Protein AF-A0AA86Y011-F1 (afdb_monomer_lite)

pLDDT: mean 86.4, std 13.21, range [32.88, 96.75]

Structure (mmCIF, N/CA/C/O backbone):
data_AF-A0AA86Y011-F1
#
_entry.id   AF-A0AA86Y011-F1
#
loop_
_atom_site.group_PDB
_atom_site.id
_atom_site.type_symbol
_atom_site.label_atom_id
_atom_site.label_alt_id
_atom_site.label_comp_id
_atom_site.label_asym_id
_atom_site.label_entity_id
_atom_site.label_seq_id
_atom_site.pdbx_PDB_ins_code
_atom_site.Cartn_x
_atom_site.Cartn_y
_atom_site.Cartn_z
_atom_site.occupancy
_atom_site.B_iso_or_equiv
_atom_site.auth_seq_id
_atom_site.auth_comp_id
_atom_site.auth_asym_id
_atom_site.auth_atom_id
_atom_site.pdbx_PDB_model_num
ATOM 1 N N . MET A 1 1 ? -14.126 11.598 29.559 1.00 83.31 1 MET A N 1
ATOM 2 C CA . MET A 1 1 ? -14.426 10.303 30.215 1.00 83.31 1 MET A CA 1
ATOM 3 C C . MET A 1 1 ? -14.384 9.122 29.238 1.00 83.31 1 MET A C 1
ATOM 5 O O . MET A 1 1 ? -13.407 8.395 29.297 1.00 83.31 1 MET A O 1
ATOM 9 N N . LEU A 1 2 ? -15.341 8.949 28.308 1.00 86.94 2 LEU A N 1
ATOM 10 C CA . LEU A 1 2 ? -15.338 7.820 27.342 1.00 86.94 2 LEU A CA 1
ATOM 11 C C . LEU A 1 2 ? -14.029 7.677 26.542 1.00 86.94 2 LEU A C 1
ATOM 13 O O . LEU A 1 2 ? -13.486 6.585 26.458 1.00 86.94 2 LEU A O 1
ATOM 17 N N . SER A 1 3 ? -13.478 8.779 26.022 1.00 86.38 3 SER A N 1
ATOM 18 C CA . SER A 1 3 ? -12.206 8.742 25.285 1.00 86.38 3 SER A CA 1
ATOM 19 C C . SER A 1 3 ? -11.021 8.290 26.145 1.00 86.38 3 SER A C 1
ATOM 21 O O . SER A 1 3 ? -10.124 7.633 25.635 1.00 86.38 3 SER A O 1
ATOM 23 N N . ASN A 1 4 ? -11.029 8.590 27.450 1.00 90.19 4 ASN A N 1
ATOM 24 C CA . ASN A 1 4 ? -9.975 8.138 28.365 1.00 90.19 4 ASN A CA 1
ATOM 25 C C . ASN A 1 4 ? -10.102 6.632 28.622 1.00 90.19 4 ASN A C 1
ATOM 27 O O . ASN A 1 4 ? -9.100 5.932 28.595 1.00 90.19 4 ASN A O 1
ATOM 31 N N . LEU A 1 5 ? -11.331 6.121 28.774 1.00 91.94 5 LEU A N 1
ATOM 32 C CA . LEU A 1 5 ? -11.584 4.679 28.883 1.00 91.94 5 LEU A CA 1
ATOM 33 C C . LEU A 1 5 ? -11.114 3.931 27.629 1.00 91.94 5 LEU A C 1
ATOM 35 O O . LEU A 1 5 ? -10.462 2.898 27.732 1.00 91.94 5 LEU A O 1
ATOM 39 N N . PHE A 1 6 ? -11.401 4.470 26.442 1.00 92.56 6 PHE A N 1
ATOM 40 C CA . PHE A 1 6 ? -10.934 3.891 25.182 1.00 92.56 6 PHE A CA 1
ATOM 41 C C . PHE A 1 6 ? -9.417 3.987 25.017 1.00 92.56 6 PHE A C 1
ATOM 43 O O . PHE A 1 6 ? -8.804 3.049 24.516 1.00 92.56 6 PHE A O 1
ATOM 50 N N . LYS A 1 7 ? -8.792 5.069 25.486 1.00 92.56 7 LYS A N 1
ATOM 51 C CA . LYS A 1 7 ? -7.333 5.208 25.493 1.00 92.56 7 LYS A CA 1
ATOM 52 C C . LYS A 1 7 ? -6.664 4.159 26.376 1.00 92.56 7 LYS A C 1
ATOM 54 O O . LYS A 1 7 ? -5.732 3.512 25.913 1.00 92.56 7 LYS A O 1
ATOM 59 N N . GLU A 1 8 ? -7.156 3.953 27.594 1.00 92.38 8 GLU A N 1
ATOM 60 C CA . GLU A 1 8 ? -6.632 2.916 28.492 1.00 92.38 8 GLU A CA 1
ATOM 61 C C . GLU A 1 8 ? -6.842 1.512 27.919 1.00 92.38 8 GLU A C 1
ATOM 63 O O . GLU A 1 8 ? -5.949 0.669 27.968 1.00 92.38 8 GLU A O 1
ATOM 68 N N . ARG A 1 9 ? -8.012 1.264 27.321 1.00 91.44 9 ARG A N 1
ATOM 69 C CA . ARG A 1 9 ? -8.377 -0.056 26.806 1.00 91.44 9 ARG A CA 1
ATOM 70 C C . ARG A 1 9 ? -7.682 -0.419 25.493 1.00 91.44 9 ARG A C 1
ATOM 72 O O . ARG A 1 9 ? -7.184 -1.533 25.366 1.00 91.44 9 ARG A O 1
ATOM 79 N N . TYR A 1 10 ? -7.685 0.484 24.514 1.00 91.94 10 TYR A N 1
ATOM 80 C CA . TYR A 1 10 ? -7.241 0.200 23.144 1.00 91.94 10 TYR A CA 1
ATOM 81 C C . TYR A 1 10 ? -5.984 0.965 22.741 1.00 91.94 10 TYR A C 1
ATOM 83 O O . TYR A 1 10 ? -5.366 0.591 21.755 1.00 91.94 10 TYR A O 1
ATOM 91 N N . GLY A 1 11 ? -5.588 2.025 23.450 1.00 90.81 11 GLY A N 1
ATOM 92 C CA . GLY A 1 11 ? -4.590 2.982 22.959 1.00 90.81 11 GLY A CA 1
ATOM 93 C C . GLY A 1 11 ? -3.254 2.346 22.576 1.00 90.81 11 GLY A C 1
ATOM 94 O O . GLY A 1 11 ? -2.773 2.562 21.469 1.00 90.81 11 GLY A O 1
ATOM 95 N N . LYS A 1 12 ? -2.678 1.512 23.451 1.00 92.31 12 LYS A N 1
ATOM 96 C CA . LYS A 1 12 ? -1.399 0.828 23.178 1.00 92.31 12 LYS A CA 1
ATOM 97 C C . LYS A 1 12 ? -1.499 -0.146 21.999 1.00 92.31 12 LYS A C 1
ATOM 99 O O . LYS A 1 12 ? -0.615 -0.165 21.149 1.00 92.31 12 LYS A O 1
ATOM 104 N N . LEU A 1 13 ? -2.586 -0.917 21.935 1.00 91.75 13 LEU A N 1
ATOM 105 C CA . LEU A 1 13 ? -2.831 -1.868 20.846 1.00 91.75 13 LEU A CA 1
ATOM 106 C C . LEU A 1 13 ? -3.050 -1.146 19.517 1.00 91.75 13 LEU A C 1
ATOM 108 O O . LEU A 1 13 ? -2.468 -1.533 18.513 1.00 91.75 13 LEU A O 1
ATOM 112 N N . LEU A 1 14 ? -3.829 -0.064 19.527 1.00 93.44 14 LEU A N 1
ATOM 113 C CA . LEU A 1 14 ? -4.107 0.753 18.354 1.00 93.44 14 LEU A CA 1
ATOM 114 C C . LEU A 1 14 ? -2.827 1.373 17.797 1.00 93.44 14 LEU A C 1
ATOM 116 O O . LEU A 1 14 ? -2.615 1.317 16.594 1.00 93.44 14 LEU A O 1
ATOM 120 N N . ILE A 1 15 ? -1.947 1.892 18.659 1.00 95.12 15 ILE A N 1
ATOM 121 C CA . ILE A 1 15 ? -0.626 2.378 18.240 1.00 95.12 15 ILE A CA 1
ATOM 122 C C . ILE A 1 15 ? 0.167 1.251 17.564 1.00 95.12 15 ILE A C 1
ATOM 124 O O . ILE A 1 15 ? 0.678 1.449 16.465 1.00 95.12 15 ILE A O 1
ATOM 128 N N . GLY A 1 16 ? 0.228 0.065 18.178 1.00 95.12 16 GLY A N 1
ATOM 129 C CA . GLY A 1 16 ? 0.899 -1.098 17.591 1.00 95.12 16 GLY A CA 1
ATOM 130 C C . GLY A 1 16 ? 0.330 -1.483 16.222 1.00 95.12 16 GLY A C 1
ATOM 131 O O . GLY A 1 16 ? 1.084 -1.647 15.267 1.00 95.12 16 GLY A O 1
ATOM 132 N N . PHE A 1 17 ? -0.995 -1.554 16.093 1.00 94.25 17 PHE A N 1
ATOM 133 C CA . PHE A 1 17 ? -1.667 -1.843 14.825 1.00 94.25 17 PHE A CA 1
ATOM 134 C C . PHE A 1 17 ? -1.381 -0.786 13.760 1.00 94.25 17 PHE A C 1
ATOM 136 O O . PHE A 1 17 ? -1.064 -1.140 12.627 1.00 94.25 17 PHE A O 1
ATOM 143 N N . CYS A 1 18 ? -1.420 0.495 14.124 1.00 95.25 18 CYS A N 1
ATOM 144 C CA . CYS A 1 18 ? -1.066 1.594 13.234 1.00 95.25 18 CYS A CA 1
ATOM 145 C C . CYS A 1 18 ? 0.370 1.467 12.706 1.00 95.25 18 CYS A C 1
ATOM 147 O O . CYS A 1 18 ? 0.593 1.619 11.506 1.00 95.25 18 CYS A O 1
ATOM 149 N N . PHE A 1 19 ? 1.334 1.134 13.571 1.00 95.69 19 PHE A N 1
ATOM 150 C CA . PHE A 1 19 ? 2.717 0.897 13.151 1.00 95.69 19 PHE A CA 1
ATOM 151 C C . PHE A 1 19 ? 2.841 -0.279 12.186 1.00 95.69 19 PHE A C 1
ATOM 153 O O . PHE A 1 19 ? 3.549 -0.162 11.191 1.00 95.69 19 PHE A O 1
ATOM 160 N N . VAL A 1 20 ? 2.140 -1.386 12.442 1.00 94.88 20 VAL A N 1
ATOM 161 C CA . VAL A 1 20 ? 2.156 -2.552 11.546 1.00 94.88 20 VAL A CA 1
ATOM 162 C C . VAL A 1 20 ? 1.584 -2.195 10.174 1.00 94.88 20 VAL A C 1
ATOM 164 O O . VAL A 1 20 ? 2.206 -2.516 9.166 1.00 94.88 20 VAL A O 1
ATOM 167 N N . VAL A 1 21 ? 0.455 -1.479 10.119 1.00 93.25 21 VAL A N 1
ATOM 168 C CA . VAL A 1 21 ? -0.141 -1.024 8.850 1.00 93.25 21 VAL A CA 1
ATOM 169 C C . VAL A 1 21 ? 0.828 -0.127 8.080 1.00 93.25 21 VAL A C 1
ATOM 171 O O . VAL A 1 21 ? 1.076 -0.369 6.901 1.00 93.25 21 VAL A O 1
ATOM 174 N N . LEU A 1 22 ? 1.414 0.878 8.737 1.00 93.94 22 LEU A N 1
ATOM 175 C CA . LEU A 1 22 ? 2.396 1.762 8.104 1.00 93.94 22 LEU A CA 1
ATOM 176 C C . LEU A 1 22 ? 3.604 0.982 7.584 1.00 93.94 22 LEU A C 1
ATOM 178 O O . LEU A 1 22 ? 4.027 1.184 6.448 1.00 93.94 22 LEU A O 1
ATOM 182 N N . PHE A 1 23 ? 4.133 0.068 8.397 1.00 93.56 23 PHE A N 1
ATOM 183 C CA . PHE A 1 23 ? 5.270 -0.763 8.028 1.00 93.56 23 PHE A CA 1
ATOM 184 C C . PHE A 1 23 ? 4.969 -1.637 6.806 1.00 93.56 23 PHE A C 1
ATOM 186 O O . PHE A 1 23 ? 5.801 -1.719 5.907 1.00 93.56 23 PHE A O 1
ATOM 193 N N . MET A 1 24 ? 3.781 -2.244 6.727 1.00 91.56 24 MET A N 1
ATOM 194 C CA . MET A 1 24 ? 3.371 -3.052 5.572 1.00 91.56 24 MET A CA 1
ATOM 195 C C . MET A 1 24 ? 3.387 -2.236 4.273 1.00 91.56 24 MET A C 1
ATOM 197 O O . MET A 1 24 ? 3.975 -2.673 3.290 1.00 91.56 24 MET A O 1
ATOM 201 N N . TYR A 1 25 ? 2.826 -1.025 4.269 1.00 90.88 25 TYR A N 1
ATOM 202 C CA . TYR A 1 25 ? 2.823 -0.185 3.066 1.00 90.88 25 TYR A CA 1
ATOM 203 C C . TYR A 1 25 ? 4.205 0.358 2.691 1.00 90.88 25 TYR A C 1
ATOM 205 O O . TYR A 1 25 ? 4.587 0.330 1.524 1.00 90.88 25 TYR A O 1
ATOM 213 N N . ILE A 1 26 ? 4.977 0.826 3.673 1.00 91.62 26 ILE A N 1
ATOM 214 C CA . ILE A 1 26 ? 6.327 1.353 3.432 1.00 91.62 26 ILE A CA 1
ATOM 215 C C . ILE A 1 26 ? 7.255 0.240 2.931 1.00 91.62 26 ILE A C 1
ATOM 217 O O . ILE A 1 26 ? 8.021 0.450 1.992 1.00 91.62 26 ILE A O 1
ATOM 221 N N . SER A 1 27 ? 7.177 -0.955 3.523 1.00 90.56 27 SER A N 1
ATOM 222 C CA . SER A 1 27 ? 7.965 -2.110 3.075 1.00 90.56 27 SER A CA 1
ATOM 223 C C . SER A 1 27 ? 7.545 -2.597 1.690 1.00 90.56 27 SER A C 1
ATOM 225 O O . SER A 1 27 ? 8.422 -2.971 0.913 1.00 90.56 27 SER A O 1
ATOM 227 N N . ALA A 1 28 ? 6.256 -2.520 1.341 1.00 87.38 28 ALA A N 1
ATOM 228 C CA . ALA A 1 28 ? 5.785 -2.793 -0.013 1.00 87.38 28 ALA A CA 1
ATOM 229 C C . ALA A 1 28 ? 6.430 -1.841 -1.033 1.00 87.38 28 ALA A C 1
ATOM 231 O O . ALA A 1 28 ? 7.030 -2.312 -1.997 1.00 87.38 28 ALA A O 1
ATOM 232 N N . GLY A 1 29 ? 6.417 -0.529 -0.775 1.00 87.94 29 GLY A N 1
ATOM 233 C CA . GLY A 1 29 ? 7.072 0.440 -1.662 1.00 87.94 29 GLY A CA 1
ATOM 234 C C . GLY A 1 29 ? 8.580 0.264 -1.747 1.00 87.94 29 GLY A C 1
ATOM 235 O O . GLY A 1 29 ? 9.165 0.321 -2.829 1.00 87.94 29 GLY A O 1
ATOM 236 N N . TRP A 1 30 ? 9.224 -0.040 -0.620 1.00 91.38 30 TRP A N 1
ATOM 237 C CA . TRP A 1 30 ? 10.650 -0.350 -0.601 1.00 91.38 30 TRP A CA 1
ATOM 238 C C . TRP A 1 30 ? 10.989 -1.600 -1.422 1.00 91.38 30 TRP A C 1
ATOM 240 O O . TRP A 1 30 ? 11.996 -1.623 -2.131 1.00 91.38 30 TRP A O 1
ATOM 250 N N . GLN A 1 31 ? 10.163 -2.641 -1.337 1.00 89.25 31 GLN A N 1
ATOM 251 C CA . GLN A 1 31 ? 10.340 -3.862 -2.113 1.00 89.25 31 GLN A CA 1
ATOM 252 C C . GLN A 1 31 ? 10.076 -3.622 -3.605 1.00 89.25 31 GLN A C 1
ATOM 254 O O . GLN A 1 31 ? 10.829 -4.149 -4.423 1.00 89.25 31 GLN A O 1
ATOM 259 N N . SER A 1 32 ? 9.072 -2.808 -3.949 1.00 85.94 32 SER A N 1
ATOM 260 C CA . SER A 1 32 ? 8.743 -2.414 -5.325 1.00 85.94 32 SER A CA 1
ATOM 261 C C . SER A 1 32 ? 9.936 -1.744 -6.012 1.00 85.94 32 SER A C 1
ATOM 263 O O . SER A 1 32 ? 10.460 -2.267 -6.997 1.00 85.94 32 SER A O 1
ATOM 265 N N . GLN A 1 33 ? 10.481 -0.672 -5.422 1.00 89.94 33 GLN A N 1
ATOM 266 C CA . GLN A 1 33 ? 11.647 0.007 -6.002 1.00 89.94 33 GLN A CA 1
ATOM 267 C C . GLN A 1 33 ? 12.878 -0.909 -6.067 1.00 89.94 33 GLN A C 1
ATOM 269 O O . GLN A 1 33 ? 13.607 -0.905 -7.056 1.00 89.94 33 GLN A O 1
ATOM 274 N N . LYS A 1 34 ? 13.096 -1.758 -5.053 1.00 92.50 34 LYS A N 1
ATOM 275 C CA . LYS A 1 34 ? 14.234 -2.685 -5.045 1.00 92.50 34 LYS A CA 1
ATOM 276 C C . LYS A 1 34 ? 14.124 -3.712 -6.172 1.00 92.50 34 LYS A C 1
ATOM 278 O O . LYS A 1 34 ? 15.139 -4.022 -6.794 1.00 92.50 34 LYS A O 1
ATOM 283 N N . ALA A 1 35 ? 12.925 -4.240 -6.413 1.00 89.12 35 ALA A N 1
ATOM 284 C CA . ALA A 1 35 ? 12.655 -5.161 -7.510 1.00 89.12 35 ALA A CA 1
ATOM 285 C C . ALA A 1 35 ? 12.895 -4.479 -8.863 1.00 89.12 35 ALA A C 1
ATOM 287 O O . ALA A 1 35 ? 13.595 -5.043 -9.701 1.00 89.12 35 ALA A O 1
ATOM 288 N N . TRP A 1 36 ? 12.423 -3.239 -9.023 1.00 91.56 36 TRP A N 1
ATOM 289 C CA . TRP A 1 36 ? 12.674 -2.432 -10.216 1.00 91.56 36 TRP A CA 1
ATOM 290 C C . TRP A 1 36 ? 14.178 -2.249 -10.476 1.00 91.56 36 TRP A C 1
ATOM 292 O O . TRP A 1 36 ? 14.668 -2.584 -11.551 1.00 91.56 36 TRP A O 1
ATOM 302 N N . HIS A 1 37 ? 14.948 -1.826 -9.466 1.00 94.19 37 HIS A N 1
ATOM 303 C CA . HIS A 1 37 ? 16.406 -1.656 -9.582 1.00 94.19 37 HIS A CA 1
ATOM 304 C C . HIS A 1 37 ? 17.147 -2.976 -9.812 1.00 94.19 37 HIS A C 1
ATOM 306 O O . HIS A 1 37 ? 18.202 -3.006 -10.437 1.00 94.19 37 HIS A O 1
ATOM 312 N N . GLN A 1 38 ? 16.636 -4.092 -9.293 1.00 93.06 38 GLN A N 1
ATOM 313 C CA . GLN A 1 38 ? 17.209 -5.407 -9.573 1.00 93.06 38 GLN A CA 1
ATOM 314 C C . GLN A 1 38 ? 16.991 -5.814 -11.030 1.00 93.06 38 GLN A C 1
ATOM 316 O O . GLN A 1 38 ? 17.915 -6.339 -11.652 1.00 93.06 38 GLN A O 1
ATOM 321 N N . GLN A 1 39 ? 15.800 -5.556 -11.565 1.00 92.38 39 GLN A N 1
ATOM 322 C CA . GLN A 1 39 ? 15.484 -5.802 -12.964 1.00 92.38 39 GLN A CA 1
ATOM 323 C C . GLN A 1 39 ? 16.310 -4.897 -13.883 1.00 92.38 39 GLN A C 1
ATOM 325 O O . GLN A 1 39 ? 16.865 -5.382 -14.862 1.00 92.38 39 GLN A O 1
ATOM 330 N N . GLU A 1 40 ? 16.465 -3.617 -13.539 1.00 94.56 40 GLU A N 1
ATOM 331 C CA . GLU A 1 40 ? 17.301 -2.675 -14.288 1.00 94.56 40 GLU A CA 1
ATOM 332 C C . GLU A 1 40 ? 18.746 -3.166 -14.388 1.00 94.56 40 GLU A C 1
ATOM 334 O O . GLU A 1 40 ? 19.268 -3.279 -15.496 1.00 94.56 40 GLU A O 1
ATOM 339 N N . ARG A 1 41 ? 19.349 -3.578 -13.264 1.00 96.56 41 ARG A N 1
ATOM 340 C CA . ARG A 1 41 ? 20.719 -4.112 -13.250 1.00 96.56 41 ARG A CA 1
ATOM 341 C C . ARG A 1 41 ? 20.881 -5.345 -14.130 1.00 96.56 41 ARG A C 1
ATOM 343 O O . ARG A 1 41 ? 21.903 -5.481 -14.794 1.00 96.56 41 ARG A O 1
ATOM 350 N N . TYR A 1 42 ? 19.898 -6.243 -14.125 1.00 95.94 42 TYR A N 1
ATOM 351 C CA . TYR A 1 42 ? 19.926 -7.422 -14.985 1.00 95.94 42 TYR A CA 1
ATOM 352 C C . TYR A 1 42 ? 19.823 -7.030 -16.464 1.00 95.94 42 TYR A C 1
ATOM 354 O O . TYR A 1 42 ? 20.663 -7.433 -17.262 1.00 95.94 42 TYR A O 1
ATOM 362 N N . LEU A 1 43 ? 18.869 -6.170 -16.823 1.00 93.56 43 LEU A N 1
ATOM 363 C CA . LEU A 1 43 ? 18.668 -5.713 -18.202 1.00 93.56 43 LEU A CA 1
ATOM 364 C C . LEU A 1 43 ? 19.791 -4.797 -18.719 1.00 93.56 43 LEU A C 1
ATOM 366 O O . LEU A 1 43 ? 19.902 -4.563 -19.920 1.00 93.56 43 LEU A O 1
ATOM 370 N N . ALA A 1 44 ? 20.614 -4.246 -17.829 1.00 94.12 44 ALA A N 1
ATOM 371 C CA . ALA A 1 44 ? 21.819 -3.496 -18.169 1.00 94.12 44 ALA A CA 1
ATOM 372 C C . ALA A 1 44 ? 23.092 -4.366 -18.203 1.00 94.12 44 ALA A C 1
ATOM 374 O O . ALA A 1 44 ? 24.157 -3.857 -18.550 1.00 94.12 44 ALA A O 1
ATOM 375 N N . SER A 1 45 ? 23.008 -5.646 -17.832 1.00 96.69 45 SER A N 1
ATOM 376 C CA . SER A 1 45 ? 24.164 -6.542 -17.770 1.00 96.69 45 SER A CA 1
ATOM 377 C C . SER A 1 45 ? 24.637 -6.993 -19.154 1.00 96.69 45 SER A C 1
ATOM 379 O O . SER A 1 45 ? 23.850 -7.110 -20.095 1.00 96.69 45 SER A O 1
ATOM 381 N N . GLU A 1 46 ? 25.930 -7.306 -19.270 1.00 96.75 46 GLU A N 1
ATOM 382 C CA . GLU A 1 46 ? 26.496 -7.895 -20.492 1.00 96.75 46 GLU A CA 1
ATOM 383 C C . GLU A 1 46 ? 25.858 -9.247 -20.828 1.00 96.75 46 GLU A C 1
ATOM 385 O O . GLU A 1 46 ? 25.685 -9.563 -22.002 1.00 96.75 46 GLU A O 1
ATOM 390 N N . GLU A 1 47 ? 25.468 -10.016 -19.807 1.00 96.12 47 GLU A N 1
ATOM 391 C CA . GLU A 1 47 ? 24.769 -11.294 -19.957 1.00 96.12 47 GLU A CA 1
ATOM 392 C C . GLU A 1 47 ? 23.453 -11.112 -20.716 1.00 96.12 47 GLU A C 1
ATOM 394 O O . GLU A 1 47 ? 2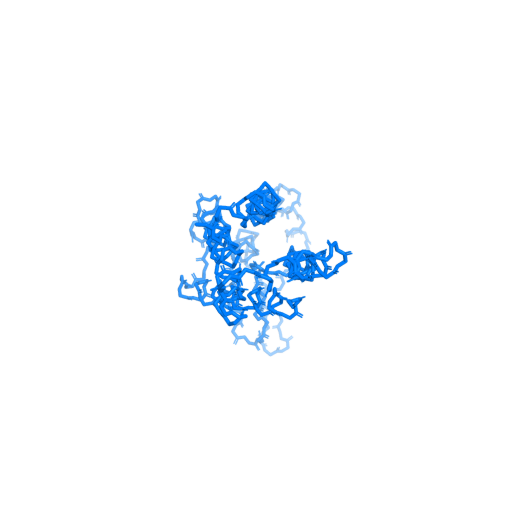3.236 -11.767 -21.733 1.00 96.12 47 GLU A O 1
ATOM 399 N N . PHE A 1 48 ? 22.618 -10.165 -20.281 1.00 95.69 48 PHE A N 1
ATOM 400 C CA . PHE A 1 48 ? 21.365 -9.864 -20.966 1.00 95.69 48 PHE A CA 1
ATOM 401 C C . PHE A 1 48 ? 21.595 -9.292 -22.369 1.00 95.69 48 PHE A C 1
ATOM 403 O O . PHE A 1 48 ? 20.910 -9.675 -23.311 1.00 95.69 48 PHE A O 1
ATOM 410 N N . ILE A 1 49 ? 22.559 -8.382 -22.538 1.00 95.44 49 ILE A N 1
ATOM 411 C CA . ILE A 1 49 ? 22.851 -7.793 -23.855 1.00 95.44 49 ILE A CA 1
ATOM 412 C C . ILE A 1 49 ? 23.303 -8.876 -24.841 1.00 95.44 49 ILE A C 1
ATOM 414 O O . ILE A 1 49 ? 22.918 -8.848 -26.010 1.00 95.44 49 ILE A O 1
ATOM 418 N N . LYS A 1 50 ? 24.112 -9.832 -24.380 1.00 96.12 50 LYS A N 1
ATOM 419 C CA . LYS A 1 50 ? 24.536 -10.979 -25.177 1.00 96.12 50 LYS A CA 1
ATOM 420 C C . LYS A 1 50 ? 23.341 -11.857 -25.548 1.00 96.12 50 LYS A C 1
ATOM 422 O O . LYS A 1 50 ? 23.154 -12.112 -26.732 1.00 96.12 50 LYS A O 1
ATOM 427 N N . ASP A 1 51 ? 22.525 -12.239 -24.568 1.00 95.25 51 ASP A N 1
ATOM 428 C CA . ASP A 1 51 ? 21.322 -13.052 -24.777 1.00 95.25 51 ASP A CA 1
ATOM 429 C C . ASP A 1 51 ? 20.349 -12.395 -25.768 1.00 95.25 51 ASP A C 1
ATOM 431 O O . ASP A 1 51 ? 19.909 -13.025 -26.725 1.00 95.25 51 ASP A O 1
ATOM 435 N N . PHE A 1 52 ? 20.113 -11.088 -25.631 1.00 95.44 52 PHE A N 1
ATOM 436 C CA . PHE A 1 52 ? 19.276 -10.321 -26.552 1.00 95.44 52 PHE A CA 1
ATOM 437 C C . PHE A 1 52 ? 19.794 -10.354 -27.995 1.00 95.44 52 PHE A C 1
ATOM 439 O O . PHE A 1 52 ? 19.011 -10.442 -28.941 1.00 95.44 52 PHE A O 1
ATOM 446 N N . ASN A 1 53 ? 21.111 -10.248 -28.179 1.00 94.06 53 ASN A N 1
ATOM 447 C CA . ASN A 1 53 ? 21.719 -10.252 -29.508 1.00 94.06 53 ASN A CA 1
ATOM 448 C C . ASN A 1 53 ? 21.753 -11.653 -30.131 1.00 94.06 53 ASN A C 1
ATOM 450 O O . ASN A 1 53 ? 21.635 -11.767 -31.350 1.00 94.06 53 ASN A O 1
ATOM 454 N N . GLU A 1 54 ? 21.935 -12.694 -29.317 1.00 95.62 54 GLU A N 1
ATOM 455 C CA . GLU A 1 54 ? 21.979 -14.090 -29.764 1.00 95.62 54 GLU A CA 1
ATOM 456 C C . GLU A 1 54 ? 20.580 -14.662 -30.031 1.00 95.62 54 GLU A C 1
ATOM 458 O O . GLU A 1 54 ? 20.436 -15.462 -30.949 1.00 95.62 54 GLU A O 1
ATOM 463 N N . ASN A 1 55 ? 19.561 -14.216 -29.289 1.00 93.94 55 ASN A N 1
ATOM 464 C CA . ASN A 1 55 ? 18.198 -14.754 -29.320 1.00 93.94 55 ASN A CA 1
ATOM 465 C C . ASN A 1 55 ? 17.142 -13.667 -29.594 1.00 93.94 55 ASN A C 1
ATOM 467 O O . ASN A 1 55 ? 16.126 -13.547 -28.898 1.00 93.94 55 ASN A O 1
ATOM 471 N N . ARG A 1 56 ? 17.389 -12.822 -30.597 1.00 87.81 56 ARG A N 1
ATOM 472 C CA . ARG A 1 56 ? 16.575 -11.628 -30.878 1.00 87.81 56 ARG A CA 1
ATOM 473 C C . ARG A 1 56 ? 15.100 -11.943 -31.159 1.00 87.81 56 ARG A C 1
ATOM 475 O O . ARG A 1 56 ? 14.224 -11.131 -30.864 1.00 87.81 56 ARG A O 1
ATOM 482 N N . GLU A 1 57 ? 14.826 -13.125 -31.692 1.00 88.81 57 GLU A N 1
ATOM 483 C CA . GLU A 1 57 ? 13.499 -13.655 -31.995 1.00 88.81 57 GLU A CA 1
ATOM 484 C C . GLU A 1 57 ? 12.603 -13.871 -30.764 1.00 88.81 57 GLU A C 1
ATOM 486 O O . GLU A 1 57 ? 11.387 -13.971 -30.911 1.00 88.81 57 GLU A O 1
ATOM 491 N N . TYR A 1 58 ? 13.146 -13.912 -29.544 1.00 88.19 58 TYR A N 1
ATOM 492 C CA . TYR A 1 58 ? 12.321 -14.028 -28.333 1.00 88.19 58 TYR A CA 1
ATOM 493 C C . TYR A 1 58 ? 11.759 -12.688 -27.854 1.00 88.19 58 TYR A C 1
ATOM 495 O O . TYR A 1 58 ? 10.811 -12.656 -27.068 1.00 88.19 58 TYR A O 1
ATOM 503 N N . TYR A 1 59 ? 12.290 -11.569 -28.347 1.00 87.00 59 TYR A N 1
ATOM 504 C CA . TYR A 1 59 ? 11.929 -10.232 -27.882 1.00 87.00 59 TYR A CA 1
ATOM 505 C C . TYR A 1 59 ? 10.978 -9.551 -28.864 1.00 87.00 59 TYR A C 1
ATOM 507 O O . TYR A 1 59 ? 11.328 -8.597 -29.568 1.00 87.00 59 TYR A O 1
ATOM 515 N N . VAL A 1 60 ? 9.746 -10.059 -28.907 1.00 86.12 60 VAL A N 1
ATOM 516 C CA . VAL A 1 60 ? 8.652 -9.486 -29.699 1.00 86.12 60 VAL A CA 1
ATOM 517 C C . VAL A 1 60 ? 8.096 -8.247 -28.992 1.00 86.12 60 VAL A C 1
ATOM 519 O O . VAL A 1 60 ? 7.731 -8.287 -27.819 1.00 86.12 60 VAL A O 1
ATOM 522 N N . LYS A 1 61 ? 8.032 -7.133 -29.718 1.00 84.00 61 LYS A N 1
ATOM 523 C CA 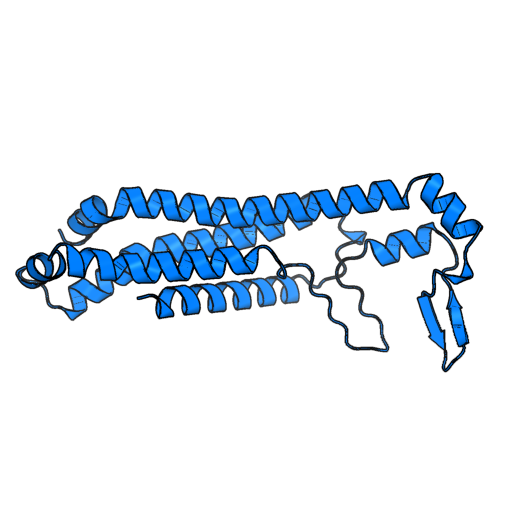. LYS A 1 61 ? 7.468 -5.850 -29.283 1.00 84.00 61 LYS A CA 1
ATOM 524 C C . LYS A 1 61 ? 5.962 -5.778 -29.513 1.00 84.00 61 LYS A C 1
ATOM 526 O O . LYS A 1 61 ? 5.242 -5.272 -28.658 1.00 84.00 61 LYS A O 1
ATOM 531 N N . SER A 1 62 ? 5.499 -6.232 -30.671 1.00 83.69 62 SER A N 1
ATOM 532 C CA . SER A 1 62 ? 4.083 -6.269 -31.047 1.00 83.69 62 SER A CA 1
ATOM 533 C C . SER A 1 62 ? 3.874 -7.210 -32.233 1.00 83.69 62 SER A C 1
ATOM 535 O O . SER A 1 62 ? 4.825 -7.808 -32.734 1.00 83.69 62 SER A O 1
ATOM 537 N N . TYR A 1 63 ? 2.635 -7.328 -32.702 1.00 82.88 63 TYR A N 1
ATOM 538 C CA . TYR A 1 63 ? 2.300 -8.055 -33.921 1.00 82.88 63 TYR A CA 1
ATOM 539 C C . TYR A 1 63 ? 1.618 -7.115 -34.915 1.00 82.88 63 TYR A C 1
ATOM 541 O O . TYR A 1 63 ? 0.802 -6.280 -34.534 1.00 82.88 63 TYR A O 1
ATOM 549 N N . ASN A 1 64 ? 1.952 -7.248 -36.196 1.00 83.44 64 ASN A N 1
ATOM 550 C CA . ASN A 1 64 ? 1.219 -6.638 -37.300 1.00 83.44 64 ASN A CA 1
ATOM 551 C C . ASN A 1 64 ? 0.456 -7.751 -38.031 1.00 83.44 64 ASN A C 1
ATOM 553 O O . ASN A 1 64 ? 1.013 -8.442 -38.890 1.00 83.44 64 ASN A O 1
ATOM 557 N N . GLY A 1 65 ? -0.791 -7.990 -37.616 1.00 83.00 65 GLY A N 1
ATOM 558 C CA . GLY A 1 65 ? -1.520 -9.208 -37.974 1.00 83.00 65 GLY A CA 1
ATOM 559 C C . GLY A 1 65 ? -0.852 -10.436 -37.351 1.00 83.00 65 GLY A C 1
ATOM 560 O O . GLY A 1 65 ? -0.668 -10.488 -36.142 1.00 83.00 65 GLY A O 1
ATOM 561 N N . GLU A 1 66 ? -0.445 -11.404 -38.172 1.00 83.81 66 GLU A N 1
ATOM 562 C CA . GLU A 1 66 ? 0.292 -12.598 -37.718 1.00 83.81 66 GLU A CA 1
ATOM 563 C C . GLU A 1 66 ? 1.821 -12.408 -37.730 1.00 83.81 66 GLU A C 1
ATOM 565 O O . GLU A 1 66 ? 2.568 -13.303 -37.340 1.00 83.81 66 GLU A O 1
ATOM 570 N N . THR A 1 67 ? 2.319 -11.252 -38.186 1.00 85.81 67 THR A N 1
ATOM 571 C CA . THR A 1 67 ? 3.765 -11.013 -38.313 1.00 85.81 67 THR A CA 1
ATOM 572 C C . THR A 1 67 ? 4.327 -10.381 -37.037 1.00 85.81 67 THR A C 1
ATOM 574 O O . THR A 1 67 ? 3.880 -9.290 -36.672 1.00 85.81 67 THR A O 1
ATOM 577 N N . PRO A 1 68 ? 5.317 -11.000 -36.369 1.00 86.31 68 PRO A N 1
ATOM 578 C CA . PRO A 1 68 ? 5.944 -10.417 -35.189 1.00 86.31 68 PRO A CA 1
ATOM 579 C C . PRO A 1 68 ? 6.816 -9.211 -35.559 1.00 86.31 68 PRO A C 1
ATOM 581 O O . PRO A 1 68 ? 7.599 -9.245 -36.510 1.00 86.31 68 PRO A O 1
ATOM 584 N N . VAL A 1 69 ? 6.700 -8.150 -34.767 1.00 87.44 69 VAL A N 1
ATOM 585 C CA . VAL A 1 69 ? 7.564 -6.968 -34.786 1.00 87.44 69 VAL A CA 1
ATOM 586 C C . VAL A 1 69 ? 8.472 -7.054 -33.568 1.00 87.44 69 VAL A C 1
ATOM 588 O O . VAL A 1 69 ? 7.986 -7.092 -32.441 1.00 87.44 69 VAL A O 1
ATOM 591 N N . TYR A 1 70 ? 9.784 -7.096 -33.777 1.00 88.44 70 TYR A N 1
ATOM 592 C CA . TYR A 1 70 ? 10.775 -7.242 -32.706 1.00 88.44 70 TYR A CA 1
ATOM 593 C C . TYR A 1 70 ? 11.291 -5.889 -32.217 1.00 88.44 70 TYR A C 1
ATOM 595 O O . TYR A 1 70 ? 11.125 -4.869 -32.884 1.00 88.44 70 TYR A O 1
ATOM 603 N N . PHE A 1 71 ? 11.940 -5.880 -31.055 1.00 88.81 71 PHE A N 1
ATOM 604 C CA . PHE A 1 71 ? 12.667 -4.701 -30.586 1.00 88.81 71 PHE A CA 1
ATOM 605 C C . PHE A 1 71 ? 13.916 -4.418 -31.442 1.00 88.81 71 PHE A C 1
ATOM 607 O O . PHE A 1 71 ? 14.640 -5.329 -31.869 1.00 88.81 71 PHE A O 1
ATOM 614 N N . ASP A 1 72 ? 14.207 -3.135 -31.664 1.00 89.75 72 ASP A N 1
ATOM 615 C CA . ASP A 1 72 ? 15.332 -2.698 -32.496 1.00 89.75 72 ASP A CA 1
ATOM 616 C C . ASP A 1 72 ? 16.672 -2.808 -31.760 1.00 89.75 72 ASP A C 1
ATOM 618 O O . ASP A 1 72 ? 17.724 -2.988 -32.380 1.00 89.75 72 ASP A O 1
ATOM 622 N N . SER A 1 73 ? 16.642 -2.730 -30.430 1.00 93.50 73 SER A N 1
ATOM 623 C CA . SER A 1 73 ? 17.826 -2.842 -29.581 1.00 93.50 73 SER A CA 1
ATOM 624 C C . SER A 1 73 ? 17.490 -3.325 -28.171 1.00 93.50 73 SER A C 1
ATOM 626 O O . SER A 1 73 ? 16.379 -3.123 -27.675 1.00 93.50 73 SER A O 1
ATOM 628 N N . ALA A 1 74 ? 18.498 -3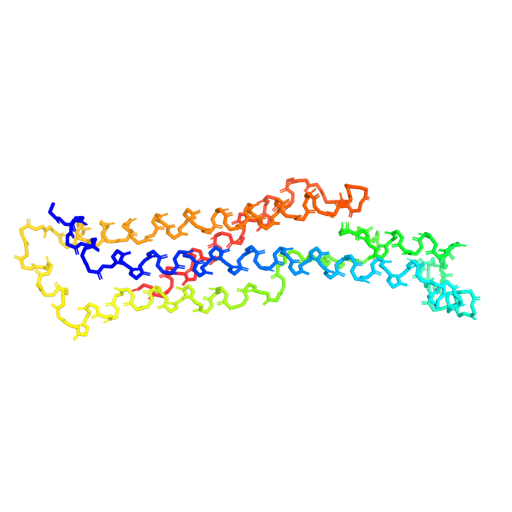.866 -27.480 1.00 92.00 74 ALA A N 1
ATOM 629 C CA . ALA A 1 74 ? 18.401 -4.216 -26.064 1.00 92.00 74 ALA A CA 1
ATOM 630 C C . ALA A 1 74 ? 18.032 -3.001 -25.192 1.00 92.00 74 ALA A C 1
ATOM 632 O O . ALA A 1 74 ? 17.323 -3.140 -24.200 1.00 92.00 74 ALA A O 1
ATOM 633 N N . ALA A 1 75 ? 18.474 -1.796 -25.576 1.00 92.44 75 ALA A N 1
ATOM 634 C CA . ALA A 1 75 ? 18.138 -0.560 -24.874 1.00 92.44 75 ALA A CA 1
ATOM 635 C C . ALA A 1 75 ? 16.645 -0.216 -24.991 1.00 92.44 75 ALA A C 1
ATOM 637 O O . ALA A 1 75 ? 16.035 0.168 -23.996 1.00 92.44 75 ALA A O 1
ATOM 638 N N . GLU A 1 76 ? 16.055 -0.391 -26.177 1.00 90.56 76 GLU A N 1
ATOM 639 C CA . GLU A 1 76 ? 14.622 -0.176 -26.391 1.00 90.56 76 GLU A CA 1
ATOM 640 C C . GLU A 1 76 ? 13.784 -1.196 -25.610 1.00 90.56 76 GLU A C 1
ATOM 64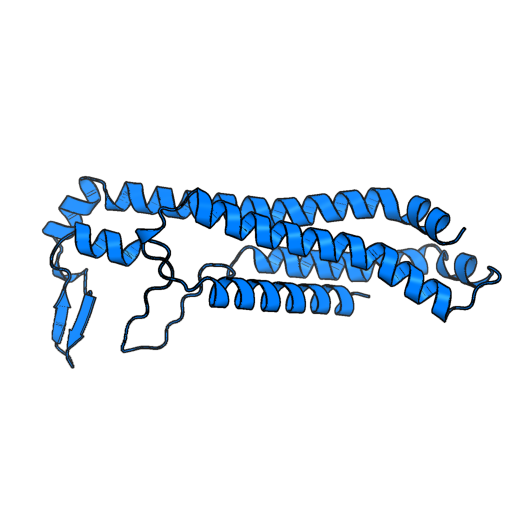2 O O . GLU A 1 76 ? 12.818 -0.817 -24.945 1.00 90.56 76 GLU A O 1
ATOM 647 N N . TYR A 1 77 ? 14.179 -2.475 -25.639 1.00 90.38 77 TYR A N 1
ATOM 648 C CA . TYR A 1 77 ? 13.530 -3.513 -24.838 1.00 90.38 77 TYR A CA 1
ATOM 649 C C . TYR A 1 77 ? 13.630 -3.209 -23.345 1.00 90.38 77 TYR A C 1
ATOM 651 O O . TYR A 1 77 ? 12.626 -3.254 -22.640 1.00 90.38 77 TYR A O 1
ATOM 659 N N . ARG A 1 78 ? 14.827 -2.864 -22.855 1.00 90.44 78 ARG A N 1
ATOM 660 C CA . ARG A 1 78 ? 15.038 -2.509 -21.450 1.00 90.44 78 ARG A CA 1
ATOM 661 C C . ARG A 1 78 ? 14.123 -1.368 -21.045 1.00 90.44 78 ARG A C 1
ATOM 663 O O . ARG A 1 78 ? 13.465 -1.466 -20.014 1.00 90.44 78 ARG A O 1
ATOM 670 N N . ASP A 1 79 ? 14.071 -0.306 -21.843 1.00 89.62 79 ASP A N 1
ATOM 671 C CA . ASP A 1 79 ? 13.226 0.830 -21.509 1.00 89.62 79 ASP A CA 1
ATOM 672 C C . ASP A 1 79 ? 11.750 0.426 -21.486 1.00 89.62 79 ASP A C 1
ATOM 674 O O . ASP A 1 79 ? 11.058 0.735 -20.522 1.00 89.62 79 ASP A O 1
ATOM 678 N N . ALA A 1 80 ? 11.300 -0.366 -22.461 1.00 85.31 80 ALA A N 1
ATOM 679 C CA . ALA A 1 80 ? 9.949 -0.915 -22.496 1.00 85.31 80 ALA A CA 1
ATOM 680 C C . ALA A 1 80 ? 9.605 -1.808 -21.293 1.00 85.31 80 ALA A C 1
ATOM 682 O O . ALA A 1 80 ? 8.497 -1.710 -20.772 1.00 85.31 80 ALA A O 1
ATOM 683 N N . ALA A 1 81 ? 10.528 -2.675 -20.877 1.00 85.62 81 ALA A N 1
ATOM 684 C CA . ALA A 1 81 ? 10.340 -3.628 -19.788 1.00 85.62 81 ALA A CA 1
ATOM 685 C C . ALA A 1 81 ? 10.376 -2.961 -18.404 1.00 85.62 81 ALA A C 1
ATOM 687 O O . ALA A 1 81 ? 9.764 -3.466 -17.465 1.00 85.62 81 ALA A O 1
ATOM 688 N N . LEU A 1 82 ? 11.093 -1.840 -18.276 1.00 88.06 82 LEU A N 1
ATOM 689 C CA . LEU A 1 82 ? 11.190 -1.063 -17.039 1.00 88.06 82 LEU A CA 1
ATOM 690 C C . LEU A 1 82 ? 10.112 0.019 -16.914 1.00 88.06 82 LEU A C 1
ATOM 692 O O . LEU A 1 82 ? 9.912 0.528 -15.808 1.00 88.06 82 LEU A O 1
ATOM 696 N N . THR A 1 83 ? 9.438 0.396 -18.007 1.00 86.56 83 THR A N 1
ATOM 697 C CA . THR A 1 83 ? 8.316 1.339 -17.959 1.00 86.56 83 THR A CA 1
ATOM 698 C C . THR A 1 83 ? 7.147 0.737 -17.187 1.00 86.56 83 THR A C 1
ATOM 700 O O . THR A 1 83 ? 6.546 -0.262 -17.579 1.00 86.56 83 THR A O 1
ATOM 703 N N . ILE A 1 84 ? 6.779 1.409 -16.103 1.00 77.44 84 ILE A N 1
ATOM 704 C CA . ILE A 1 84 ? 5.603 1.095 -15.310 1.00 77.44 84 ILE A CA 1
ATOM 705 C C . ILE A 1 84 ? 4.366 1.621 -16.045 1.00 77.44 84 ILE A C 1
ATOM 707 O O . ILE A 1 84 ? 4.283 2.814 -16.337 1.00 77.44 84 ILE A O 1
ATOM 711 N N . ASN A 1 85 ? 3.410 0.716 -16.301 1.00 66.44 85 ASN A N 1
ATOM 712 C CA . ASN A 1 85 ? 2.152 0.954 -17.023 1.00 66.44 85 ASN A CA 1
ATOM 713 C C . ASN A 1 85 ? 2.343 1.364 -18.488 1.00 66.44 85 ASN A C 1
ATOM 715 O O . ASN A 1 85 ? 1.977 2.461 -18.908 1.00 66.44 85 ASN A O 1
ATOM 719 N N . LYS A 1 86 ? 2.928 0.465 -19.278 1.00 57.78 86 LYS A N 1
ATOM 720 C CA . LYS A 1 86 ? 2.965 0.634 -20.725 1.00 57.78 86 LYS A CA 1
ATOM 721 C C . LYS A 1 86 ? 1.626 0.188 -21.315 1.00 57.78 86 LYS A C 1
ATOM 723 O O . LYS A 1 86 ? 1.278 -0.987 -21.238 1.00 57.78 86 LYS A O 1
ATOM 728 N N . GLU A 1 87 ? 0.885 1.131 -21.884 1.00 52.88 87 GLU A N 1
ATOM 729 C CA . GLU A 1 87 ? -0.315 0.848 -22.668 1.00 52.88 87 GLU A CA 1
ATOM 730 C C . GLU A 1 87 ? 0.135 0.165 -23.970 1.00 52.88 87 GLU A C 1
ATOM 732 O O . GLU A 1 87 ? 0.710 0.801 -24.854 1.00 52.88 87 GLU A O 1
ATOM 737 N N . TYR A 1 88 ? -0.014 -1.160 -24.053 1.00 51.00 88 TYR A N 1
ATOM 738 C CA . TYR A 1 88 ? 0.127 -1.866 -25.324 1.00 51.00 88 TYR A CA 1
ATOM 739 C C . TYR A 1 88 ? -1.197 -1.714 -26.066 1.00 51.00 88 TYR A C 1
ATOM 741 O O . TYR A 1 88 ? -2.243 -2.127 -25.572 1.00 51.00 88 TYR A O 1
ATOM 749 N N . SER A 1 89 ? -1.139 -1.062 -27.225 1.00 47.22 89 SER A N 1
ATOM 750 C CA . SER A 1 89 ? -2.287 -0.534 -27.965 1.00 47.22 89 SER A CA 1
ATOM 751 C C . SER A 1 89 ? -3.312 -1.564 -28.434 1.00 47.22 89 SER A C 1
ATOM 753 O O . SER A 1 89 ? -4.371 -1.148 -28.887 1.00 47.22 89 SER A O 1
ATOM 755 N N . ASP A 1 90 ? -3.042 -2.867 -28.325 1.00 43.12 90 ASP A N 1
ATOM 756 C CA . ASP A 1 90 ? -3.859 -3.873 -29.013 1.00 43.12 90 ASP A CA 1
ATOM 757 C C . ASP A 1 90 ? -4.408 -5.007 -28.138 1.00 43.12 90 ASP A C 1
ATOM 759 O O . ASP A 1 90 ? -5.296 -5.717 -28.595 1.00 43.12 90 ASP A O 1
ATOM 763 N N . GLU A 1 91 ? -4.025 -5.129 -26.861 1.00 40.41 91 GLU A N 1
ATOM 764 C CA . GLU A 1 91 ? -4.720 -6.025 -25.926 1.00 40.41 91 GL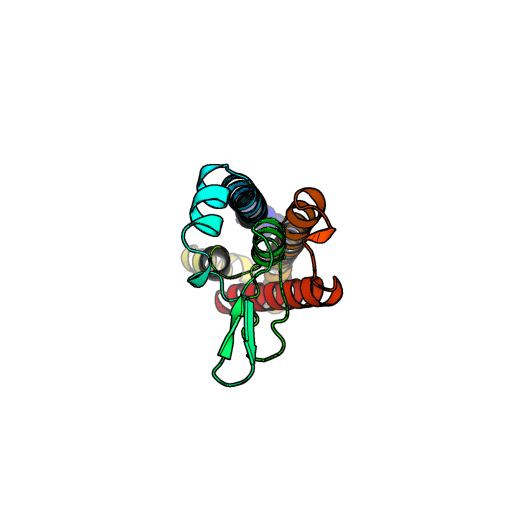U A CA 1
ATOM 765 C C . GLU A 1 91 ? -4.742 -5.443 -24.509 1.00 40.41 91 GLU A C 1
ATOM 767 O O . GLU A 1 91 ? -3.721 -5.050 -23.945 1.00 40.41 91 GLU A O 1
ATOM 772 N N . ILE A 1 92 ? -5.947 -5.389 -23.938 1.00 32.88 92 ILE A N 1
ATOM 773 C CA . ILE A 1 92 ? -6.289 -4.807 -22.636 1.00 32.88 92 ILE A CA 1
ATOM 774 C C . ILE A 1 92 ? -5.680 -5.662 -21.512 1.00 32.88 92 ILE A C 1
ATOM 776 O O . ILE A 1 92 ? -6.377 -6.389 -20.810 1.00 32.88 92 ILE A O 1
ATOM 780 N N . TYR A 1 93 ? -4.368 -5.581 -21.315 1.00 33.16 93 TYR A N 1
ATOM 781 C CA . TYR A 1 93 ? -3.708 -6.047 -20.101 1.00 33.16 93 TYR A CA 1
ATOM 782 C C . TYR A 1 93 ? -3.155 -4.842 -19.350 1.00 33.16 93 TYR A C 1
ATOM 784 O O . TYR A 1 93 ? -1.967 -4.526 -19.386 1.00 33.16 93 TYR A O 1
ATOM 792 N N . TYR A 1 94 ? -4.051 -4.184 -18.610 1.00 37.53 94 TYR A N 1
ATOM 793 C CA . TYR A 1 94 ? -3.662 -3.305 -17.513 1.00 37.53 94 TYR A CA 1
ATOM 794 C C . TYR A 1 94 ? -2.974 -4.149 -16.442 1.00 37.53 94 TYR A C 1
ATOM 796 O O . TYR A 1 94 ? -3.602 -4.612 -15.489 1.00 37.53 94 TYR A O 1
ATOM 804 N N . ASN A 1 95 ? -1.669 -4.359 -16.572 1.00 39.00 95 ASN A N 1
ATOM 805 C CA . ASN A 1 95 ? -0.885 -4.877 -15.466 1.00 39.00 95 ASN A CA 1
ATOM 806 C C . ASN A 1 95 ? -0.605 -3.697 -14.530 1.00 39.00 95 ASN A C 1
ATOM 808 O O . ASN A 1 95 ? 0.427 -3.046 -14.632 1.00 39.00 95 ASN A O 1
ATOM 812 N N . HIS A 1 96 ? -1.588 -3.345 -13.693 1.00 48.53 96 HIS A N 1
ATOM 813 C CA . HIS A 1 96 ? -1.443 -2.348 -12.632 1.00 48.53 96 HIS A CA 1
ATOM 814 C C . HIS A 1 96 ? -0.510 -2.919 -11.551 1.00 48.53 96 HIS A C 1
ATOM 816 O O . HIS A 1 96 ? -0.948 -3.742 -10.741 1.00 48.53 96 HIS A O 1
ATOM 822 N N . PRO A 1 97 ? 0.770 -2.506 -11.489 1.00 48.75 97 PRO A N 1
ATOM 823 C CA . PRO A 1 97 ? 1.740 -3.175 -10.629 1.00 48.75 97 PRO A CA 1
ATOM 824 C C . PRO A 1 97 ? 1.639 -2.731 -9.168 1.00 48.75 97 PRO A C 1
ATOM 826 O O . PRO A 1 97 ? 2.199 -3.374 -8.288 1.00 48.75 97 PRO A O 1
ATOM 829 N N . TYR A 1 98 ? 0.882 -1.675 -8.870 1.00 50.19 98 TYR A N 1
ATOM 830 C CA . TYR A 1 98 ? 0.925 -1.038 -7.555 1.00 50.19 98 TYR A CA 1
ATOM 831 C C . TYR A 1 98 ? 0.288 -1.850 -6.408 1.00 50.19 98 TYR A C 1
ATOM 833 O O . TYR A 1 98 ? 0.325 -1.402 -5.263 1.00 50.19 98 TYR A O 1
ATOM 841 N N . MET A 1 99 ? -0.322 -3.020 -6.659 1.00 50.91 99 MET A N 1
ATOM 842 C CA . MET A 1 99 ? -1.325 -3.558 -5.722 1.00 50.91 99 MET A CA 1
ATOM 843 C C . MET A 1 99 ? -1.419 -5.076 -5.511 1.00 50.91 99 MET A C 1
ATOM 845 O O . MET A 1 99 ? -2.237 -5.502 -4.693 1.00 50.91 99 MET A O 1
ATOM 849 N N . THR A 1 100 ? -0.667 -5.927 -6.205 1.00 50.00 100 THR A N 1
ATOM 850 C CA . THR A 1 100 ? -1.152 -7.308 -6.413 1.00 50.00 100 THR A CA 1
ATOM 851 C C . THR A 1 100 ? -0.770 -8.354 -5.361 1.00 50.00 100 THR A C 1
ATOM 853 O O . THR A 1 100 ? -1.485 -9.347 -5.252 1.00 50.00 100 THR A O 1
ATOM 856 N N . THR A 1 101 ? 0.253 -8.162 -4.519 1.00 46.41 101 THR A N 1
ATOM 857 C CA . THR A 1 101 ? 0.678 -9.227 -3.570 1.00 46.41 101 THR A CA 1
ATOM 858 C C . THR A 1 101 ? 0.685 -8.835 -2.090 1.00 46.41 101 THR A C 1
ATOM 860 O O . THR A 1 101 ? 0.144 -9.577 -1.273 1.00 46.41 101 THR A O 1
ATOM 863 N N . MET A 1 102 ? 1.201 -7.664 -1.700 1.00 55.38 102 MET A N 1
ATOM 864 C CA . MET A 1 102 ? 1.192 -7.242 -0.280 1.00 55.38 102 MET A CA 1
ATOM 865 C C . MET A 1 102 ? -0.200 -6.848 0.247 1.00 55.38 102 MET A C 1
ATOM 867 O O . MET A 1 102 ? -0.447 -6.920 1.452 1.00 55.38 102 MET A O 1
ATOM 871 N N . ASN A 1 103 ? -1.130 -6.488 -0.641 1.00 64.69 103 ASN A N 1
ATOM 872 C CA . ASN A 1 103 ? -2.475 -6.042 -0.266 1.00 64.69 103 ASN A CA 1
ATOM 873 C C . ASN A 1 103 ? -3.292 -7.153 0.432 1.00 64.69 103 ASN A C 1
ATOM 875 O O . ASN A 1 103 ? -4.087 -6.882 1.327 1.00 64.69 103 ASN A O 1
ATOM 879 N N . GLN A 1 104 ? -3.037 -8.427 0.115 1.00 76.06 104 GLN A N 1
ATOM 880 C CA . GLN A 1 104 ? -3.775 -9.552 0.705 1.00 76.06 104 GLN A CA 1
ATOM 881 C C . GLN A 1 104 ? -3.533 -9.700 2.216 1.00 76.06 104 GLN A C 1
ATOM 883 O O . GLN A 1 104 ? -4.472 -9.949 2.974 1.00 76.06 104 GLN A O 1
ATOM 888 N N . PHE A 1 105 ? -2.297 -9.489 2.684 1.00 84.00 105 PHE A N 1
ATOM 889 C CA . PHE A 1 105 ? -1.989 -9.542 4.117 1.00 84.00 105 PHE A CA 1
ATOM 890 C C . PHE A 1 105 ? -2.605 -8.370 4.879 1.00 84.00 105 PHE A C 1
ATOM 892 O O . PHE A 1 105 ? -3.102 -8.560 5.990 1.00 84.00 105 PHE A O 1
ATOM 899 N N . VAL A 1 106 ? -2.621 -7.179 4.271 1.00 88.44 106 VAL A N 1
ATOM 900 C CA . VAL A 1 106 ? -3.272 -5.995 4.846 1.00 88.44 106 VAL A CA 1
ATOM 901 C C . VAL A 1 106 ? -4.769 -6.249 5.018 1.00 88.44 106 VAL A C 1
ATOM 903 O O . VAL A 1 106 ? -5.302 -5.986 6.092 1.00 88.44 106 VAL A O 1
ATOM 906 N N . ILE A 1 107 ? -5.429 -6.839 4.019 1.00 89.62 107 ILE A N 1
ATOM 907 C CA . ILE A 1 107 ? -6.851 -7.209 4.080 1.00 89.62 107 ILE A CA 1
ATOM 908 C C . ILE A 1 107 ? -7.128 -8.137 5.273 1.00 89.62 107 ILE A C 1
ATOM 910 O O . ILE A 1 107 ? -7.964 -7.820 6.121 1.00 89.62 107 ILE A O 1
ATOM 914 N N . VAL A 1 108 ? -6.401 -9.254 5.394 1.00 91.50 108 VAL A N 1
ATOM 915 C CA . VAL A 1 108 ? -6.595 -10.201 6.509 1.00 91.50 108 VAL A CA 1
ATOM 916 C C . VAL A 1 108 ? -6.340 -9.521 7.856 1.00 91.50 108 VAL A C 1
ATOM 918 O O . VAL A 1 108 ? -7.114 -9.684 8.799 1.00 91.50 108 VAL A O 1
ATOM 921 N N . PHE A 1 109 ? -5.280 -8.720 7.948 1.00 93.06 109 PHE A N 1
ATOM 922 C CA . PHE A 1 109 ? -4.923 -8.012 9.171 1.00 93.06 109 PHE A CA 1
ATOM 923 C C . PHE A 1 109 ? -5.994 -6.996 9.594 1.00 93.06 109 PHE A C 1
ATOM 925 O O . PHE A 1 109 ? -6.378 -6.955 10.763 1.00 93.06 109 PHE A O 1
ATOM 932 N N . LEU A 1 110 ? -6.532 -6.217 8.652 1.00 94.44 110 LEU A N 1
ATOM 933 C CA . LEU A 1 110 ? -7.595 -5.244 8.912 1.00 94.44 110 LEU A CA 1
ATOM 934 C C . LEU A 1 110 ? -8.897 -5.912 9.351 1.00 94.44 110 LEU A C 1
ATOM 936 O O . LEU A 1 110 ? -9.533 -5.429 10.291 1.00 94.44 110 LEU A O 1
ATOM 940 N N . PHE A 1 111 ? -9.265 -7.033 8.726 1.00 94.88 111 PHE A N 1
ATOM 941 C CA . PHE A 1 111 ? -10.416 -7.826 9.151 1.00 94.88 111 PHE A CA 1
ATOM 942 C C . PHE A 1 111 ? -10.256 -8.295 10.603 1.00 94.88 111 PHE A C 1
ATOM 944 O O . PHE A 1 111 ? -11.154 -8.099 11.422 1.00 94.88 111 PHE A O 1
ATOM 951 N N . LEU A 1 112 ? -9.086 -8.846 10.952 1.00 94.62 112 LEU A N 1
ATOM 952 C CA . LEU A 1 112 ? -8.793 -9.299 12.313 1.00 94.62 112 LEU A CA 1
ATOM 953 C C . LEU A 1 112 ? -8.841 -8.154 13.328 1.00 94.62 112 LEU A C 1
ATOM 955 O O . LEU A 1 112 ? -9.374 -8.342 14.419 1.00 94.62 112 LEU A O 1
ATOM 959 N N . ILE A 1 113 ? -8.335 -6.964 12.992 1.00 93.06 113 ILE A N 1
ATOM 960 C CA . ILE A 1 113 ? -8.433 -5.791 13.875 1.00 93.06 113 ILE A CA 1
ATOM 961 C C . ILE A 1 113 ? -9.896 -5.391 14.086 1.00 93.06 113 ILE A C 1
ATOM 963 O O . ILE A 1 113 ? -10.293 -5.151 15.230 1.00 93.06 113 ILE A O 1
ATOM 967 N N . GLY A 1 114 ? -10.694 -5.337 13.014 1.00 92.56 114 GLY A N 1
ATOM 968 C CA . GLY A 1 114 ? -12.130 -5.060 13.089 1.00 92.56 114 GLY A CA 1
ATOM 969 C C . GLY A 1 114 ? -12.826 -6.035 14.038 1.00 92.56 114 GLY A C 1
ATOM 970 O O . GLY A 1 114 ? -13.396 -5.613 15.048 1.00 92.56 114 GLY A O 1
ATOM 971 N N . PHE A 1 115 ? -12.630 -7.331 13.800 1.00 93.69 115 PHE A N 1
ATOM 972 C CA . PHE A 1 115 ? -13.195 -8.416 14.601 1.00 93.69 115 PHE A CA 1
ATOM 973 C C . PHE A 1 115 ? -12.779 -8.356 16.067 1.00 93.69 115 PHE A C 1
ATOM 975 O O . PHE A 1 115 ? -13.622 -8.311 16.967 1.00 93.69 115 PHE A O 1
ATOM 982 N N . LEU A 1 116 ? -11.475 -8.294 16.338 1.00 91.50 116 LEU A N 1
ATOM 983 C CA . LEU A 1 116 ? -10.952 -8.267 17.702 1.00 91.50 116 LEU A CA 1
ATOM 984 C C . LEU A 1 116 ? -11.425 -7.031 18.468 1.00 91.50 116 LEU A C 1
ATOM 986 O O . LEU A 1 116 ? -11.638 -7.118 19.680 1.00 91.50 116 LEU A O 1
ATOM 990 N N . SER A 1 117 ? -11.642 -5.903 17.784 1.00 87.25 117 SER A N 1
ATOM 991 C CA . SER A 1 117 ? -12.074 -4.670 18.435 1.00 87.25 117 SER A CA 1
ATOM 992 C C . SER A 1 117 ? -13.417 -4.818 19.153 1.00 87.25 117 SER A C 1
ATOM 994 O O . SER A 1 117 ? -13.580 -4.240 20.226 1.00 87.25 117 SER A O 1
ATOM 996 N N . PHE A 1 118 ? -14.365 -5.604 18.632 1.00 85.50 118 PHE A N 1
ATOM 997 C CA . PHE A 1 118 ? -15.668 -5.851 19.267 1.00 85.50 118 PHE A CA 1
ATOM 998 C C . PHE A 1 118 ? -15.748 -7.196 19.982 1.00 85.50 118 PHE A C 1
ATOM 1000 O O . PHE A 1 118 ? -16.329 -7.271 21.071 1.00 85.50 118 PHE A O 1
ATOM 1007 N N . PHE A 1 119 ? -15.112 -8.231 19.436 1.00 90.00 119 PHE A N 1
ATOM 1008 C CA . PHE A 1 119 ? -15.114 -9.570 20.012 1.00 90.00 119 PHE A CA 1
ATOM 1009 C C . PHE A 1 119 ? -14.504 -9.600 21.418 1.00 90.00 119 PHE A C 1
ATOM 1011 O O . PHE A 1 119 ? -15.102 -10.144 22.352 1.00 90.00 119 PHE A O 1
ATOM 1018 N N . VAL A 1 120 ? -13.347 -8.955 21.608 1.00 90.00 120 VAL A N 1
ATOM 1019 C CA . VAL A 1 120 ? -12.654 -8.929 22.905 1.00 90.00 120 VAL A CA 1
ATOM 1020 C C . VAL A 1 120 ? -13.515 -8.251 23.973 1.00 90.00 120 VAL A C 1
ATOM 1022 O O . VAL A 1 120 ? -13.587 -8.724 25.106 1.00 90.00 120 VAL A O 1
ATOM 1025 N N . ASP A 1 121 ? -14.235 -7.189 23.619 1.00 89.62 121 ASP A N 1
ATOM 1026 C CA . ASP A 1 121 ? -15.109 -6.490 24.564 1.00 89.62 121 ASP A CA 1
ATOM 1027 C C . ASP A 1 121 ? -16.346 -7.294 24.953 1.00 89.62 121 ASP A C 1
ATOM 1029 O O . ASP A 1 121 ? -16.816 -7.190 26.093 1.00 89.62 121 ASP A O 1
ATOM 1033 N N . GLY A 1 122 ? -16.862 -8.102 24.025 1.00 86.25 122 GLY A N 1
ATOM 1034 C CA . GLY A 1 122 ? -17.889 -9.093 24.317 1.00 86.25 122 GLY A CA 1
ATOM 1035 C C . GLY A 1 122 ? -17.369 -10.137 25.301 1.00 86.25 122 GLY A C 1
ATOM 1036 O O . GLY A 1 122 ? -18.007 -10.399 26.323 1.00 86.25 122 GLY A O 1
ATOM 1037 N N . ARG A 1 123 ? -16.169 -10.673 25.049 1.00 91.00 123 ARG A N 1
ATOM 1038 C CA . ARG A 1 123 ? -15.595 -11.756 25.853 1.00 91.00 123 ARG A CA 1
ATOM 1039 C C . ARG A 1 123 ? -15.199 -11.336 27.266 1.00 91.00 123 ARG A C 1
ATOM 1041 O O . ARG A 1 123 ? -15.358 -12.139 28.183 1.00 91.00 123 ARG A O 1
ATOM 1048 N N . THR A 1 124 ? -14.713 -10.109 27.457 1.00 90.94 124 THR A N 1
ATOM 1049 C CA . THR A 1 124 ? -14.318 -9.592 28.781 1.00 90.94 124 THR A CA 1
ATOM 1050 C C . THR A 1 124 ? -15.440 -8.834 29.496 1.00 90.94 124 THR A C 1
ATOM 1052 O O . THR A 1 124 ? -15.165 -8.115 30.453 1.00 90.94 124 THR A O 1
ATOM 1055 N N . HIS A 1 125 ? -16.684 -8.909 29.009 1.00 89.25 125 HIS A N 1
ATOM 1056 C CA . HIS A 1 125 ? -17.835 -8.164 29.537 1.00 89.25 125 HIS A CA 1
ATOM 1057 C C . HIS A 1 125 ? -17.645 -6.635 29.601 1.00 89.25 125 HIS A C 1
ATOM 1059 O O . HIS A 1 125 ? -18.383 -5.941 30.304 1.00 89.25 125 HIS A O 1
ATOM 1065 N N . PHE A 1 126 ? -16.705 -6.077 28.831 1.00 90.44 126 PHE A N 1
ATOM 1066 C CA . PHE A 1 126 ? -16.436 -4.637 28.823 1.00 90.44 126 PHE A CA 1
ATOM 1067 C C . PHE A 1 126 ? -17.625 -3.851 28.261 1.00 90.44 126 PHE A C 1
ATOM 1069 O O . PHE A 1 126 ? -17.956 -2.783 28.767 1.00 90.44 126 PHE A O 1
ATOM 1076 N N . ASN A 1 127 ? -18.355 -4.428 27.300 1.00 86.38 127 ASN A N 1
ATOM 1077 C CA . ASN A 1 127 ? -19.607 -3.850 26.805 1.00 86.38 127 ASN A CA 1
ATOM 1078 C C . ASN A 1 127 ? -20.646 -3.665 27.922 1.00 86.38 127 ASN A C 1
ATOM 1080 O O . ASN A 1 127 ? -21.341 -2.653 27.947 1.00 86.38 127 ASN A O 1
ATOM 1084 N N . ARG A 1 128 ? -20.726 -4.594 28.888 1.00 87.56 128 ARG A N 1
ATOM 1085 C CA . ARG A 1 128 ? -21.646 -4.478 30.032 1.00 87.56 128 ARG A CA 1
ATOM 1086 C C . ARG A 1 128 ? -21.263 -3.305 30.930 1.00 87.56 128 ARG A C 1
ATOM 1088 O O . ARG A 1 128 ? -22.141 -2.554 31.338 1.00 87.56 128 ARG A O 1
ATOM 1095 N N . PHE A 1 129 ? -19.966 -3.124 31.182 1.00 91.31 129 PHE A N 1
ATOM 1096 C CA . PHE A 1 129 ? -19.452 -1.950 31.886 1.00 91.31 129 PHE A CA 1
ATOM 1097 C C . PHE A 1 129 ? -19.779 -0.654 31.129 1.00 91.31 129 PHE A C 1
ATOM 1099 O O . PHE A 1 129 ? -20.355 0.263 31.706 1.00 91.31 129 PHE A O 1
ATOM 1106 N N . LEU A 1 130 ? -19.494 -0.595 29.824 1.00 89.25 130 LEU A N 1
ATOM 1107 C CA . LEU A 1 130 ? -19.763 0.587 29.002 1.00 89.25 130 LEU A CA 1
ATOM 1108 C C . LEU A 1 130 ? -21.252 0.953 28.950 1.00 89.25 130 LEU A C 1
ATOM 1110 O O . LEU A 1 130 ? -21.582 2.135 28.929 1.00 89.25 130 LEU A O 1
ATOM 1114 N N . PHE A 1 131 ? -22.144 -0.039 28.932 1.00 87.69 131 PHE A N 1
ATOM 1115 C CA . PHE A 1 131 ? -23.593 0.176 28.906 1.00 87.69 131 PHE A CA 1
ATOM 1116 C C . PHE A 1 131 ? -24.205 0.474 30.277 1.00 87.69 131 PHE A C 1
ATOM 1118 O O . PHE A 1 131 ? -25.352 0.908 30.324 1.00 87.69 131 PHE A O 1
ATOM 1125 N N . ALA A 1 132 ? -23.467 0.270 31.371 1.00 89.69 132 ALA A N 1
ATOM 1126 C CA . ALA A 1 132 ? -23.871 0.706 32.708 1.00 89.69 132 ALA A CA 1
ATOM 1127 C C . ALA A 1 132 ? -23.563 2.195 32.965 1.00 89.69 132 ALA A C 1
ATOM 1129 O O . ALA A 1 132 ? -24.062 2.774 33.927 1.00 89.69 132 ALA A O 1
ATOM 1130 N N . LEU A 1 133 ? -22.738 2.823 32.120 1.00 90.88 133 LEU A N 1
ATOM 1131 C CA . LEU A 1 133 ? -22.437 4.251 32.199 1.00 90.88 133 LEU A CA 1
ATOM 1132 C C . LEU A 1 133 ? -23.653 5.103 31.779 1.00 90.88 133 LEU A C 1
ATOM 1134 O O . LEU A 1 133 ? -24.472 4.643 30.983 1.00 90.88 133 LEU A O 1
ATOM 1138 N N . PRO A 1 134 ? -23.738 6.382 32.201 1.00 92.50 134 PRO A N 1
ATOM 1139 C CA . PRO A 1 134 ? -24.847 7.287 31.862 1.00 92.50 134 PRO A CA 1
ATOM 1140 C C . PRO A 1 134 ? -24.806 7.795 30.402 1.00 92.50 134 PRO A C 1
ATOM 1142 O O . PRO A 1 134 ? -25.231 8.909 30.106 1.00 92.50 134 PRO A O 1
ATOM 1145 N N . PHE A 1 135 ? -24.264 7.004 29.472 1.00 91.12 135 PHE A N 1
ATOM 1146 C CA . PHE A 1 135 ? -24.173 7.326 28.049 1.00 91.12 135 PHE A CA 1
ATOM 1147 C C . PHE A 1 135 ? -25.096 6.424 27.236 1.00 91.12 135 PHE A C 1
ATOM 1149 O O . PHE A 1 135 ? -25.248 5.237 27.523 1.00 91.12 135 PHE A O 1
ATOM 1156 N N . SER A 1 136 ? -25.673 6.956 26.157 1.00 91.75 136 SER A N 1
ATOM 1157 C CA . SER A 1 136 ? -26.489 6.126 25.271 1.00 91.75 136 SER A CA 1
ATOM 1158 C C . SER A 1 136 ? -25.624 5.140 24.482 1.00 91.75 136 SER A C 1
ATOM 1160 O O . SER A 1 136 ? -24.499 5.447 24.078 1.00 91.75 136 SER A O 1
ATOM 1162 N N . ARG A 1 137 ? -26.172 3.957 24.182 1.00 89.31 137 ARG A N 1
ATOM 1163 C CA . ARG A 1 137 ? -25.469 2.916 23.406 1.00 89.31 137 ARG A CA 1
ATOM 1164 C C . ARG A 1 137 ? -24.952 3.444 22.062 1.00 89.31 137 ARG A C 1
ATOM 1166 O O . ARG A 1 137 ? -23.813 3.179 21.690 1.00 89.31 137 ARG A O 1
ATOM 1173 N N . LYS A 1 138 ? -25.757 4.270 21.380 1.00 90.94 138 LYS A N 1
ATOM 1174 C CA . LYS A 1 138 ? -25.388 4.931 20.117 1.00 90.94 138 LYS A CA 1
ATOM 1175 C C . LYS A 1 138 ? -24.169 5.843 20.279 1.00 90.94 138 LYS A C 1
ATOM 1177 O O . LYS A 1 138 ? -23.291 5.848 19.420 1.00 90.94 138 LYS A O 1
ATOM 1182 N N . GLN A 1 139 ? -24.098 6.605 21.372 1.00 91.50 139 GLN A N 1
ATOM 1183 C CA . GLN A 1 139 ? -22.951 7.470 21.658 1.00 91.50 139 GLN A CA 1
ATOM 1184 C C . GLN A 1 139 ? -21.686 6.657 21.943 1.00 91.50 139 GLN A C 1
ATOM 1186 O O . GLN A 1 139 ? -20.628 7.002 21.418 1.00 91.50 139 GLN A O 1
ATOM 1191 N N . VAL A 1 140 ? -21.789 5.585 22.735 1.00 91.06 140 VAL A N 1
ATOM 1192 C CA . VAL A 1 140 ? -20.661 4.687 23.036 1.00 91.06 140 VAL A CA 1
ATOM 1193 C C . VAL A 1 140 ? -20.113 4.070 21.749 1.00 91.06 140 VAL A C 1
ATOM 1195 O O . VAL A 1 140 ? -18.919 4.195 21.478 1.00 91.06 140 VAL A O 1
ATOM 1198 N N . PHE A 1 141 ? -20.985 3.484 20.923 1.00 89.81 141 PHE A N 1
ATOM 1199 C CA . PHE A 1 141 ? -20.595 2.828 19.675 1.00 89.81 141 PHE A CA 1
ATOM 1200 C C . PHE A 1 141 ? -19.944 3.805 18.690 1.00 89.81 141 PHE A C 1
ATOM 1202 O O . PHE A 1 141 ? -18.831 3.567 18.230 1.00 89.81 141 PHE A O 1
ATOM 1209 N N . ARG A 1 142 ? -20.580 4.957 18.429 1.00 91.62 142 ARG A N 1
ATOM 1210 C CA . ARG A 1 142 ? -20.040 5.969 17.505 1.00 91.62 142 ARG A CA 1
ATOM 1211 C C . ARG A 1 142 ? -18.682 6.493 17.964 1.00 91.62 142 ARG A C 1
ATOM 1213 O O . ARG A 1 142 ? -17.785 6.657 17.144 1.00 91.62 142 ARG A O 1
ATOM 1220 N N . LYS A 1 143 ? -18.514 6.758 19.264 1.00 92.62 143 LYS A N 1
ATOM 1221 C CA . LYS A 1 143 ? -17.231 7.240 19.794 1.00 92.62 143 LYS A CA 1
ATOM 1222 C C . LYS A 1 143 ? -16.143 6.175 19.713 1.00 92.62 143 LYS A C 1
ATOM 1224 O O . LYS A 1 143 ? -15.014 6.531 19.401 1.00 92.62 143 LYS A O 1
ATOM 1229 N N . LYS A 1 144 ? -16.466 4.903 19.957 1.00 91.38 144 LYS A N 1
ATOM 1230 C CA . LYS A 1 144 ? -15.512 3.796 19.806 1.00 91.38 144 LYS A CA 1
ATOM 1231 C C . LYS A 1 144 ? -15.076 3.645 18.350 1.00 91.38 144 LYS A C 1
ATOM 1233 O O . LYS A 1 144 ? -13.880 3.607 18.079 1.00 91.38 144 LYS A O 1
ATOM 1238 N N . LEU A 1 145 ? -16.040 3.636 17.429 1.00 91.50 145 LEU A N 1
ATOM 1239 C CA . LEU A 1 145 ? -15.778 3.531 15.997 1.00 91.50 145 LEU A CA 1
ATOM 1240 C C . LEU A 1 145 ? -14.873 4.665 15.511 1.00 91.50 145 LEU A C 1
ATOM 1242 O O . LEU A 1 145 ? -13.903 4.407 14.816 1.00 91.50 145 LEU A O 1
ATOM 1246 N N . LEU A 1 146 ? -15.141 5.907 15.922 1.00 93.38 146 LEU A N 1
ATOM 1247 C CA . LEU A 1 146 ? -14.283 7.043 15.577 1.00 93.38 146 LEU A CA 1
ATOM 1248 C C . LEU A 1 146 ? -12.901 6.954 16.236 1.00 93.38 146 LEU A C 1
ATOM 1250 O O . LEU A 1 146 ? -11.912 7.296 15.600 1.00 93.38 146 LEU A O 1
ATOM 1254 N N . PHE A 1 147 ? -12.817 6.489 17.486 1.00 93.94 147 PHE A N 1
ATOM 1255 C CA . PHE A 1 147 ? -11.550 6.373 18.213 1.00 93.94 147 PHE A CA 1
ATOM 1256 C C . PHE A 1 147 ? -10.589 5.369 17.566 1.00 93.94 147 PHE A C 1
ATOM 1258 O O . PHE A 1 147 ? -9.391 5.621 17.529 1.00 93.94 147 PHE A O 1
ATOM 1265 N N . ILE A 1 148 ? -11.108 4.248 17.060 1.00 93.25 148 ILE A N 1
ATOM 1266 C CA . ILE A 1 148 ? -10.313 3.206 16.394 1.00 93.25 148 ILE A CA 1
ATOM 1267 C C . ILE A 1 148 ? -10.151 3.522 14.904 1.00 93.25 148 ILE A C 1
ATOM 1269 O O . ILE A 1 148 ? -9.047 3.462 14.369 1.00 93.25 148 ILE A O 1
ATOM 1273 N N . GLY A 1 149 ? -11.248 3.893 14.245 1.00 92.75 149 GLY A N 1
ATOM 1274 C CA . GLY A 1 149 ? -11.302 4.112 12.807 1.00 92.75 149 GLY A CA 1
ATOM 1275 C C . GLY A 1 149 ? -10.482 5.311 12.348 1.00 92.75 149 GLY A C 1
ATOM 1276 O O . GLY A 1 149 ? -9.760 5.184 11.372 1.00 92.75 149 GLY A O 1
ATOM 1277 N N . LEU A 1 150 ? -10.518 6.456 13.046 1.00 94.50 150 LEU A N 1
ATOM 1278 C CA . LEU A 1 150 ? -9.786 7.647 12.586 1.00 94.50 150 LEU A CA 1
ATOM 1279 C C . LEU A 1 150 ? -8.262 7.434 12.533 1.00 94.50 150 LEU A C 1
ATOM 1281 O O . LEU A 1 150 ? -7.682 7.712 11.482 1.00 94.50 150 LEU A O 1
ATOM 1285 N N . PRO A 1 151 ? -7.593 6.928 13.591 1.00 94.94 151 PRO A N 1
ATOM 1286 C CA . PRO A 1 151 ? -6.158 6.653 13.525 1.00 94.94 151 PRO A CA 1
ATOM 1287 C C . PRO A 1 151 ? -5.806 5.602 12.474 1.00 94.94 151 PRO A C 1
ATOM 1289 O O . PRO A 1 151 ? -4.803 5.757 11.781 1.00 94.94 151 PRO A O 1
ATOM 1292 N N . LEU A 1 152 ? -6.643 4.572 12.316 1.00 94.19 152 LEU A N 1
ATOM 1293 C CA . LEU A 1 152 ? -6.436 3.532 11.312 1.00 94.19 152 LEU A CA 1
ATOM 1294 C C . LEU A 1 152 ? -6.535 4.099 9.889 1.00 94.19 152 LEU A C 1
ATOM 1296 O O . LEU A 1 152 ? -5.629 3.886 9.090 1.00 94.19 152 LEU A O 1
ATOM 1300 N N . THR A 1 153 ? -7.573 4.887 9.591 1.00 95.62 153 THR A N 1
ATOM 1301 C CA . THR A 1 153 ? -7.732 5.581 8.304 1.00 95.62 153 THR A CA 1
ATOM 1302 C C . THR A 1 153 ? -6.555 6.508 8.027 1.00 95.62 153 THR A C 1
ATOM 1304 O O . THR A 1 153 ? -6.017 6.491 6.924 1.00 95.62 153 THR A O 1
ATOM 1307 N N . ALA A 1 154 ? -6.115 7.288 9.020 1.00 96.38 154 ALA A N 1
ATOM 1308 C CA . ALA A 1 154 ? -4.959 8.166 8.865 1.00 96.38 154 ALA A CA 1
ATOM 1309 C C . ALA A 1 154 ? -3.688 7.371 8.523 1.00 96.38 154 ALA A C 1
ATOM 1311 O O . ALA A 1 154 ? -2.946 7.759 7.627 1.00 96.38 154 ALA A O 1
ATOM 1312 N N . CYS A 1 155 ? -3.464 6.231 9.179 1.00 95.06 155 CYS A N 1
ATOM 1313 C CA . CYS A 1 155 ? -2.315 5.372 8.893 1.00 95.06 155 CYS A CA 1
ATOM 1314 C C . CYS A 1 155 ? -2.407 4.695 7.524 1.00 95.06 155 CYS A C 1
ATOM 1316 O O . CYS A 1 155 ? -1.391 4.579 6.851 1.00 95.06 155 CYS A O 1
ATOM 1318 N N . LEU A 1 156 ? -3.601 4.294 7.082 1.00 93.62 156 LEU A N 1
ATOM 1319 C CA . LEU A 1 156 ? -3.811 3.775 5.729 1.00 93.62 156 LEU A CA 1
ATOM 1320 C C . LEU A 1 156 ? -3.475 4.834 4.675 1.00 93.62 156 LEU A C 1
ATOM 1322 O O . LEU A 1 156 ? -2.734 4.546 3.742 1.00 93.62 156 LEU A O 1
ATOM 1326 N N . VAL A 1 157 ? -3.958 6.068 4.850 1.00 94.94 157 VAL A N 1
ATOM 1327 C CA . VAL A 1 157 ? -3.646 7.186 3.946 1.00 94.94 157 VAL A CA 1
ATOM 1328 C C . VAL A 1 157 ? -2.144 7.464 3.924 1.00 94.94 157 VAL A C 1
ATOM 1330 O O . VAL A 1 157 ? -1.550 7.525 2.852 1.00 94.94 157 VAL A O 1
ATOM 1333 N N . LEU A 1 158 ? -1.512 7.590 5.092 1.00 95.50 158 LEU A N 1
ATOM 1334 C CA . LEU A 1 158 ? -0.073 7.839 5.187 1.00 95.50 158 LEU A CA 1
ATOM 1335 C C . LEU A 1 158 ? 0.756 6.688 4.606 1.00 95.50 158 LEU A C 1
ATOM 1337 O O . LEU A 1 158 ? 1.764 6.942 3.957 1.00 95.50 158 LEU A O 1
ATOM 1341 N N . GLY A 1 159 ? 0.329 5.440 4.801 1.00 93.31 159 GLY A N 1
ATOM 1342 C CA . GLY A 1 159 ? 0.969 4.266 4.216 1.00 93.31 159 GLY A CA 1
ATOM 1343 C C . GLY A 1 159 ? 0.902 4.284 2.691 1.00 93.31 159 GLY A C 1
ATOM 1344 O O . GLY A 1 159 ? 1.932 4.151 2.037 1.00 93.31 159 GLY A O 1
ATOM 1345 N N . LEU A 1 160 ? -0.284 4.525 2.125 1.00 91.56 160 LEU A N 1
ATOM 1346 C CA . LEU A 1 160 ? -0.485 4.618 0.675 1.00 91.56 160 LEU A CA 1
ATOM 1347 C C . LEU A 1 160 ? 0.333 5.752 0.051 1.00 91.56 160 LEU A C 1
ATOM 1349 O O . LEU A 1 160 ? 1.017 5.540 -0.946 1.00 91.56 160 LEU A O 1
ATOM 1353 N N . LEU A 1 161 ? 0.314 6.939 0.660 1.00 92.19 161 LEU A N 1
ATOM 1354 C CA . LEU A 1 161 ? 1.126 8.066 0.199 1.00 92.19 161 LEU A CA 1
ATOM 1355 C C . LEU A 1 161 ? 2.623 7.781 0.339 1.00 92.19 161 LEU A C 1
ATOM 1357 O O . LEU A 1 161 ? 3.391 8.139 -0.546 1.00 92.19 161 LEU A O 1
ATOM 1361 N N . GLY A 1 162 ? 3.039 7.122 1.423 1.00 92.75 162 GLY A N 1
ATOM 1362 C CA . GLY A 1 162 ? 4.423 6.708 1.634 1.00 92.75 162 GLY A CA 1
ATOM 1363 C C . GLY A 1 162 ? 4.899 5.719 0.573 1.00 92.75 162 GLY A C 1
ATOM 1364 O O . GLY A 1 162 ? 6.002 5.873 0.059 1.00 92.75 162 GLY A O 1
ATOM 1365 N N . HIS A 1 163 ? 4.058 4.753 0.199 1.00 89.75 163 HIS A N 1
ATOM 1366 C CA . HIS A 1 163 ? 4.330 3.822 -0.894 1.00 89.75 163 HIS A CA 1
ATOM 1367 C C . HIS A 1 163 ? 4.566 4.575 -2.211 1.00 89.75 163 HIS A C 1
ATOM 1369 O O . HIS A 1 163 ? 5.651 4.469 -2.781 1.00 89.75 163 HIS A O 1
ATOM 1375 N N . ILE A 1 164 ? 3.603 5.406 -2.621 1.00 89.06 164 ILE A N 1
ATOM 1376 C CA . ILE A 1 164 ? 3.689 6.202 -3.854 1.00 89.06 164 ILE A CA 1
ATOM 1377 C C . ILE A 1 164 ? 4.941 7.085 -3.837 1.00 89.06 164 ILE A C 1
ATOM 1379 O O . ILE A 1 164 ? 5.676 7.149 -4.817 1.00 89.06 164 ILE A O 1
ATOM 1383 N N . LEU A 1 165 ? 5.216 7.752 -2.714 1.00 91.69 165 LEU A N 1
ATOM 1384 C CA . LEU A 1 165 ? 6.371 8.633 -2.581 1.00 91.69 165 LEU A CA 1
ATOM 1385 C C . LEU A 1 165 ? 7.691 7.878 -2.757 1.00 91.69 165 LEU A C 1
ATOM 1387 O O . LEU A 1 165 ? 8.588 8.395 -3.415 1.00 91.69 165 LEU A O 1
ATOM 1391 N N . ILE A 1 166 ? 7.821 6.677 -2.186 1.00 92.19 166 ILE A N 1
ATOM 1392 C CA . ILE A 1 166 ? 9.029 5.856 -2.341 1.00 92.19 166 ILE A CA 1
ATOM 1393 C C . ILE A 1 166 ? 9.262 5.537 -3.815 1.00 92.19 166 ILE A C 1
ATOM 1395 O O . ILE A 1 166 ? 10.380 5.694 -4.297 1.00 92.19 166 ILE A O 1
ATOM 1399 N N . GLU A 1 167 ? 8.225 5.140 -4.545 1.00 87.62 167 GLU A N 1
ATOM 1400 C CA . GLU A 1 167 ? 8.354 4.799 -5.962 1.00 87.62 167 GLU A CA 1
ATOM 1401 C C . GLU A 1 167 ? 8.686 6.028 -6.810 1.00 87.62 167 GLU A C 1
ATOM 1403 O O . GLU A 1 167 ? 9.647 5.995 -7.572 1.00 87.62 167 GLU A O 1
ATOM 1408 N N . TYR A 1 168 ? 7.975 7.142 -6.618 1.00 89.31 168 TYR A N 1
ATOM 1409 C CA . TYR A 1 168 ? 8.230 8.385 -7.355 1.00 89.31 168 TYR A CA 1
ATOM 1410 C C . TYR A 1 168 ? 9.582 9.034 -7.025 1.00 89.31 168 TYR A C 1
ATOM 1412 O O . TYR A 1 168 ? 10.125 9.760 -7.854 1.00 89.31 168 TYR A O 1
ATOM 1420 N N . ALA A 1 169 ? 10.130 8.799 -5.830 1.00 92.75 169 ALA A N 1
ATOM 1421 C CA . ALA A 1 169 ? 11.437 9.322 -5.438 1.00 92.75 169 ALA A CA 1
ATOM 1422 C C . ALA A 1 169 ? 12.600 8.421 -5.880 1.00 92.75 169 ALA A C 1
ATOM 1424 O O . ALA A 1 169 ? 13.684 8.927 -6.169 1.00 92.75 169 ALA A O 1
ATOM 1425 N N . MET A 1 170 ? 12.402 7.099 -5.898 1.00 93.31 170 MET A N 1
ATOM 1426 C CA . MET A 1 170 ? 13.481 6.124 -6.109 1.00 93.31 170 MET A CA 1
ATOM 1427 C C . MET A 1 170 ? 13.529 5.560 -7.532 1.00 93.31 170 MET A C 1
ATOM 1429 O O . MET A 1 170 ? 14.567 5.027 -7.925 1.00 93.31 170 MET A O 1
ATOM 1433 N N . ILE A 1 171 ? 12.441 5.652 -8.301 1.00 90.81 171 ILE A N 1
ATOM 1434 C CA . ILE A 1 171 ? 12.375 5.207 -9.698 1.00 90.81 171 ILE A CA 1
ATOM 1435 C C . ILE A 1 171 ? 12.473 6.439 -10.613 1.00 90.81 171 ILE A C 1
ATOM 1437 O O . ILE A 1 171 ? 11.752 7.416 -10.399 1.00 90.81 171 ILE A O 1
ATOM 1441 N N . PRO A 1 172 ? 13.341 6.438 -11.645 1.00 91.81 172 PRO A N 1
ATOM 1442 C CA . PRO A 1 172 ? 13.473 7.584 -12.539 1.00 91.81 172 PRO A CA 1
ATOM 1443 C C . PRO A 1 172 ? 12.157 7.919 -13.251 1.00 91.81 172 PRO A C 1
ATOM 1445 O O . PRO A 1 172 ? 11.534 7.048 -13.856 1.00 91.81 172 PRO A O 1
ATOM 1448 N N . ALA A 1 173 ? 11.788 9.204 -13.268 1.00 87.56 173 ALA A N 1
ATOM 1449 C CA . ALA A 1 173 ? 10.499 9.679 -13.784 1.00 87.56 173 ALA A CA 1
ATOM 1450 C C . ALA A 1 173 ? 10.187 9.244 -15.229 1.00 87.56 173 ALA A C 1
ATOM 1452 O O . ALA A 1 173 ? 9.027 9.037 -15.565 1.00 87.56 173 ALA A O 1
ATOM 1453 N N . ARG A 1 174 ? 11.210 9.038 -16.073 1.00 88.62 174 ARG A N 1
ATOM 1454 C CA . ARG A 1 174 ? 11.035 8.542 -17.453 1.00 88.62 174 ARG A CA 1
ATOM 1455 C C . ARG A 1 174 ? 10.379 7.157 -17.539 1.00 88.62 174 ARG A C 1
ATOM 1457 O O . ARG A 1 174 ? 9.835 6.815 -18.580 1.00 88.62 174 ARG A O 1
ATOM 1464 N N . TYR A 1 175 ? 10.455 6.365 -16.470 1.00 87.88 175 TYR A N 1
ATOM 1465 C CA . TYR A 1 175 ? 9.860 5.031 -16.390 1.00 87.88 175 TYR A CA 1
ATOM 1466 C C . TYR A 1 175 ? 8.473 5.033 -15.744 1.00 87.88 175 TYR A C 1
ATOM 1468 O O . TYR A 1 175 ? 7.812 4.000 -15.728 1.00 87.88 175 TYR A O 1
ATOM 1476 N N . LEU A 1 176 ? 8.007 6.179 -15.242 1.00 85.12 176 LEU A N 1
ATOM 1477 C CA . LEU A 1 176 ? 6.682 6.342 -14.654 1.00 85.12 176 LEU A CA 1
ATOM 1478 C C . LEU A 1 176 ? 5.729 6.898 -15.716 1.00 85.12 176 LEU A C 1
ATOM 1480 O O . LEU A 1 176 ? 5.425 8.088 -15.732 1.00 85.12 176 LEU A O 1
ATOM 1484 N N . ALA A 1 177 ? 5.256 6.030 -16.611 1.00 79.94 177 ALA A N 1
ATOM 1485 C CA . ALA A 1 177 ? 4.328 6.402 -17.684 1.00 79.94 177 ALA A CA 1
ATOM 1486 C C . ALA A 1 177 ? 2.855 6.447 -17.225 1.00 79.94 177 ALA A C 1
ATOM 1488 O O . ALA A 1 177 ? 1.942 6.437 -18.045 1.00 79.94 177 ALA A O 1
ATOM 1489 N N . VAL A 1 178 ? 2.609 6.498 -15.912 1.00 76.12 178 VAL A N 1
ATOM 1490 C CA . VAL A 1 178 ? 1.263 6.539 -15.334 1.00 76.12 178 VAL A CA 1
ATOM 1491 C C . VAL A 1 178 ? 0.881 7.988 -15.035 1.00 76.12 178 VAL A C 1
ATOM 1493 O O . VAL A 1 178 ? 1.601 8.672 -14.296 1.00 76.12 178 VAL A O 1
ATOM 1496 N N . PRO A 1 179 ? -0.279 8.461 -15.514 1.00 81.50 179 PRO A N 1
ATOM 1497 C CA . PRO A 1 179 ? -0.856 9.707 -15.040 1.00 81.50 179 PRO A CA 1
ATOM 1498 C C . PRO A 1 179 ? -1.057 9.681 -13.518 1.00 81.50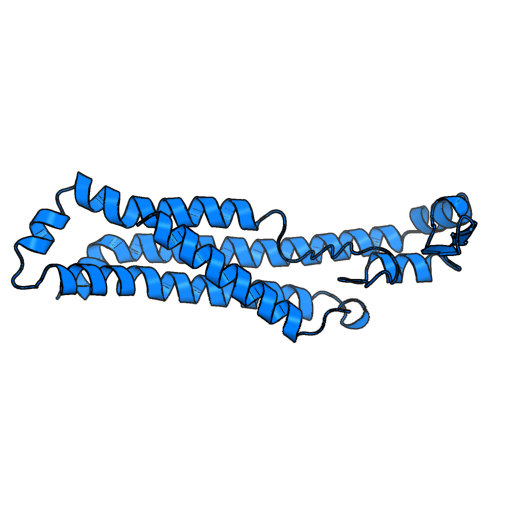 179 PRO A C 1
ATOM 1500 O O . PRO A 1 179 ? -1.645 8.751 -12.968 1.00 81.50 179 PRO A O 1
ATOM 1503 N N . LEU A 1 180 ? -0.634 10.738 -12.815 1.00 80.19 180 LEU A N 1
ATOM 1504 C CA . LEU A 1 180 ? -0.769 10.820 -11.351 1.00 80.19 180 LEU A CA 1
ATOM 1505 C C . LEU A 1 180 ? -2.223 10.621 -10.880 1.00 80.19 180 LEU A C 1
ATOM 1507 O O . LEU A 1 180 ? -2.461 10.060 -9.814 1.00 80.19 180 LEU A O 1
ATOM 1511 N N . GLN A 1 181 ? -3.197 11.052 -11.686 1.00 82.88 181 GLN A N 1
ATOM 1512 C CA . GLN A 1 181 ? -4.622 10.845 -11.423 1.00 82.88 181 GLN A CA 1
ATOM 1513 C C . GLN A 1 181 ? -4.990 9.360 -11.266 1.00 82.88 181 GLN A C 1
ATOM 1515 O O . GLN A 1 181 ? -5.741 9.024 -10.353 1.00 82.88 181 GLN A O 1
ATOM 1520 N N . ASP A 1 182 ? -4.418 8.469 -12.078 1.00 81.62 182 ASP A N 1
ATOM 1521 C CA . ASP A 1 182 ? -4.744 7.041 -12.059 1.00 81.62 182 ASP A CA 1
ATOM 1522 C C . ASP A 1 182 ? -4.120 6.373 -10.831 1.00 81.62 182 ASP A C 1
ATOM 1524 O O . ASP A 1 182 ? -4.754 5.557 -10.161 1.00 81.62 182 ASP A O 1
ATOM 1528 N N . VAL A 1 183 ? -2.913 6.810 -10.454 1.00 81.94 183 VAL A N 1
ATOM 1529 C CA . VAL A 1 183 ? -2.260 6.406 -9.200 1.00 81.94 183 VAL A CA 1
ATOM 1530 C C . VAL A 1 183 ? -3.107 6.812 -7.992 1.00 81.94 183 VAL A C 1
ATOM 1532 O O . VAL A 1 183 ? -3.344 6.004 -7.093 1.00 81.94 183 VAL A O 1
ATOM 1535 N N . LEU A 1 184 ? -3.615 8.047 -7.972 1.00 83.62 184 LEU A N 1
ATOM 1536 C CA . LEU A 1 184 ? -4.460 8.545 -6.885 1.00 83.62 184 LEU A CA 1
ATOM 1537 C C . LEU A 1 184 ? -5.824 7.841 -6.833 1.00 83.62 184 LEU A C 1
ATOM 1539 O O . LEU A 1 184 ? -6.303 7.535 -5.740 1.00 83.62 184 LEU A O 1
ATOM 1543 N N . LEU A 1 185 ? -6.438 7.543 -7.981 1.00 84.50 185 LEU A N 1
ATOM 1544 C CA . LEU A 1 185 ? -7.684 6.771 -8.054 1.00 84.50 185 LEU A CA 1
ATOM 1545 C C . LEU A 1 185 ? -7.488 5.339 -7.550 1.00 84.50 185 LEU A C 1
ATOM 1547 O O . LEU A 1 185 ? -8.306 4.843 -6.771 1.00 84.50 185 LEU A O 1
ATOM 1551 N N . SER A 1 186 ? -6.380 4.698 -7.922 1.00 82.94 186 SER A N 1
ATOM 1552 C CA . SER A 1 186 ? -5.997 3.383 -7.407 1.00 82.94 186 SER A CA 1
ATOM 1553 C C . SER A 1 186 ? -5.802 3.413 -5.886 1.00 82.94 186 SER A C 1
ATOM 1555 O O . SER A 1 186 ? -6.378 2.596 -5.159 1.00 82.94 186 SER A O 1
ATOM 1557 N N . ALA A 1 187 ? -5.097 4.420 -5.362 1.00 85.81 187 ALA A N 1
ATOM 1558 C CA . ALA A 1 187 ? -4.927 4.610 -3.922 1.00 85.81 187 ALA A CA 1
ATOM 1559 C C . ALA A 1 187 ? -6.265 4.841 -3.197 1.00 85.81 187 ALA A C 1
ATOM 1561 O O . ALA A 1 187 ? -6.491 4.296 -2.115 1.00 85.81 187 ALA A O 1
ATOM 1562 N N . LEU A 1 188 ? -7.187 5.597 -3.796 1.00 87.81 188 LEU A N 1
ATOM 1563 C CA . LEU A 1 188 ? -8.519 5.821 -3.237 1.00 87.81 188 LEU A CA 1
ATOM 1564 C C . LEU A 1 188 ? -9.360 4.535 -3.221 1.00 87.81 188 LEU A C 1
ATOM 1566 O O . LEU A 1 188 ? -9.988 4.230 -2.207 1.00 87.81 188 LEU A O 1
ATOM 1570 N N . SER A 1 189 ? -9.336 3.759 -4.306 1.00 87.44 189 SER A N 1
ATOM 1571 C CA . SER A 1 189 ? -9.988 2.443 -4.393 1.00 87.44 189 SER A CA 1
ATOM 1572 C C . SER A 1 189 ? -9.443 1.474 -3.337 1.00 87.44 189 SER A C 1
ATOM 1574 O O . SER A 1 189 ? -10.198 0.790 -2.638 1.00 87.44 189 SER A O 1
ATOM 1576 N N . THR A 1 190 ? -8.125 1.496 -3.135 1.00 87.81 190 THR A N 1
ATOM 1577 C CA . THR A 1 190 ? -7.442 0.732 -2.085 1.00 87.81 190 THR A CA 1
ATOM 1578 C C . THR A 1 190 ? -7.930 1.120 -0.701 1.00 87.81 190 THR A C 1
ATOM 1580 O O . THR A 1 190 ? -8.276 0.264 0.113 1.00 87.81 190 THR A O 1
ATOM 1583 N N . LEU A 1 191 ? -7.962 2.424 -0.418 1.00 91.50 191 LEU A N 1
ATOM 1584 C CA . LEU A 1 191 ? -8.422 2.949 0.857 1.00 91.50 191 LEU A CA 1
ATOM 1585 C C . LEU A 1 191 ? -9.869 2.526 1.119 1.00 91.50 191 LEU A C 1
ATOM 1587 O O . LEU A 1 191 ? -10.162 2.018 2.198 1.00 91.50 191 LEU A O 1
ATOM 1591 N N . ALA A 1 192 ? -10.752 2.679 0.130 1.00 91.62 192 ALA A N 1
ATOM 1592 C CA . ALA A 1 192 ? -12.147 2.271 0.236 1.00 91.62 192 ALA A CA 1
ATOM 1593 C C . ALA A 1 192 ? -12.274 0.770 0.534 1.00 91.62 192 ALA A C 1
ATOM 1595 O O . ALA A 1 192 ? -12.956 0.393 1.487 1.00 91.62 192 ALA A O 1
ATOM 1596 N N . THR A 1 193 ? -11.557 -0.075 -0.209 1.00 91.44 193 THR A N 1
ATOM 1597 C CA . THR A 1 193 ? -11.533 -1.531 0.001 1.00 91.44 193 THR A CA 1
ATOM 1598 C C . THR A 1 193 ? -11.082 -1.884 1.417 1.00 91.44 193 THR A C 1
ATOM 1600 O O . THR A 1 193 ? -11.757 -2.632 2.119 1.00 91.44 193 THR A O 1
ATOM 1603 N N . ASN A 1 194 ? -9.990 -1.288 1.890 1.00 92.31 194 ASN A N 1
ATOM 1604 C CA . ASN A 1 194 ? -9.465 -1.530 3.233 1.00 92.31 194 ASN A CA 1
ATOM 1605 C C . ASN A 1 194 ? -10.429 -1.104 4.341 1.00 92.31 194 ASN A C 1
ATOM 1607 O O . ASN A 1 194 ? -10.586 -1.812 5.337 1.00 92.31 194 ASN A O 1
ATOM 1611 N N . LEU A 1 195 ? -11.098 0.038 4.173 1.00 93.69 195 LEU A N 1
ATOM 1612 C CA . LEU A 1 195 ? -12.103 0.503 5.126 1.00 93.69 195 LEU A CA 1
ATOM 1613 C C . LEU A 1 195 ? -13.327 -0.415 5.146 1.00 93.69 195 LEU A C 1
ATOM 1615 O O . LEU A 1 195 ? -13.853 -0.683 6.225 1.00 93.69 195 LEU A O 1
ATOM 1619 N N . LEU A 1 196 ? -13.755 -0.930 3.989 1.00 94.00 196 LEU A N 1
ATOM 1620 C CA . LEU A 1 196 ? -14.838 -1.911 3.899 1.00 94.00 196 LEU A CA 1
ATOM 1621 C C . LEU A 1 196 ? -14.466 -3.232 4.577 1.00 94.00 196 LEU A C 1
ATOM 1623 O O . LEU A 1 196 ? -15.271 -3.782 5.324 1.00 94.00 196 LEU A O 1
ATOM 1627 N N . VAL A 1 197 ? -13.243 -3.721 4.374 1.00 94.25 197 VAL A N 1
ATOM 1628 C CA . VAL A 1 197 ? -12.739 -4.940 5.023 1.00 94.25 197 VAL A CA 1
ATOM 1629 C C . VAL A 1 197 ? -12.691 -4.773 6.540 1.00 94.25 197 VAL A C 1
ATOM 1631 O O . VAL A 1 197 ? -13.201 -5.625 7.267 1.00 94.25 197 VAL A O 1
ATOM 1634 N N . PHE A 1 198 ? -12.144 -3.656 7.028 1.00 94.38 198 PHE A N 1
ATOM 1635 C CA . PHE A 1 198 ? -12.163 -3.333 8.453 1.00 94.38 198 PHE A CA 1
ATOM 1636 C C . PHE A 1 198 ? -13.599 -3.283 8.989 1.00 94.38 198 PHE A C 1
ATOM 1638 O O . PHE A 1 198 ? -13.883 -3.897 10.014 1.00 94.38 198 PHE A O 1
ATOM 1645 N N . ALA A 1 199 ? -14.506 -2.606 8.278 1.00 93.06 199 ALA A N 1
ATOM 1646 C CA . ALA A 1 199 ? -15.907 -2.484 8.667 1.00 93.06 199 ALA A CA 1
ATOM 1647 C C . ALA A 1 199 ? -16.646 -3.830 8.685 1.00 93.06 199 ALA A C 1
ATOM 1649 O O . ALA A 1 199 ? -17.486 -4.036 9.551 1.00 93.06 199 ALA A O 1
ATOM 1650 N N . THR A 1 200 ? -16.307 -4.746 7.775 1.00 93.69 200 THR A N 1
ATOM 1651 C CA . THR A 1 200 ? -16.859 -6.113 7.725 1.00 93.69 200 THR A CA 1
ATOM 1652 C C . THR A 1 200 ? -16.440 -6.937 8.941 1.00 93.69 200 THR A C 1
ATOM 1654 O O . THR A 1 200 ? -17.158 -7.844 9.348 1.00 93.69 200 THR A O 1
ATOM 1657 N N . GLY A 1 201 ? -15.282 -6.629 9.527 1.00 91.00 201 GLY A N 1
ATOM 1658 C CA . GLY A 1 201 ? -14.835 -7.265 10.758 1.00 91.00 201 GLY A CA 1
ATOM 1659 C C . GLY A 1 201 ? -15.555 -6.772 12.018 1.00 91.00 201 GLY A C 1
ATOM 1660 O O . GLY A 1 201 ? -15.568 -7.511 12.994 1.00 91.00 201 GLY A O 1
ATOM 1661 N N . LEU A 1 202 ? -16.108 -5.552 12.040 1.00 88.88 202 LEU A N 1
ATOM 1662 C CA . LEU A 1 202 ? -16.715 -4.950 13.245 1.00 88.88 202 LEU A CA 1
ATOM 1663 C C . LEU A 1 202 ? -17.981 -5.678 13.712 1.00 88.88 202 LEU A C 1
ATOM 1665 O O . LEU A 1 202 ? -18.121 -5.812 14.952 1.00 88.88 202 LEU A O 1
#

Sequence (202 aa):
MLSNLFKERYGKLLIGFCFVVLFMYISAGWQSQKAWHQQERYLASEEFIKDFNENREYYVKSYNGETPVYFDSAAEYRDAALTINKEYSDEIYYNHPYMTTMNQFVIVFLFLIGFLSFFVDGRTHFNRFLFALPFSRKQVFRKKLLFIGLPLTACLVLGLLGHILIEYAMIPARYLAVPLQDVLLSALSTLATNLLVFATGL

Organism: Listeria monocytogenes (NCBI:txid1639)

Foldseek 3Di:
DLLVVLCVVCVVVLVVLLVVLLCLLLVLLVVVLVVLVVLLPVLPDPVNQVCCVVCQVVAFPDDPVPRTDTDPGSVRSSLVVSAQQDPPPPDPDRPNPLDDPSLVVLLVSLLVCLQCLVVVCVVVVVVVVVVVDPDDPVVSVVVSCCSNVVSNLVSLLSSLVSSVCSCPVSPDPSRHPDDVVVSVVVSVVSSVSSSVSNNNND

Secondary structure (DSSP, 8-state):
-HHHHHHHHHHHHHHHHHHHHHHHHHHHHHHHHHHHHHHHHHHTSHHHHHHHHH-GGG-EEEEETTEEEE-S-HHHHHHHHH-BT---TTS-----TTSSSTHHHHHHHHHHHHHHHHHHHHHTTHHHHHHHSSS-HHHHHHHHHHHHHHHHHHHHHHHHHHHHHHHHHHS-GGGB-S-HHHHHHHHHHHHHHHHHHHHHH-

Radius of gyration: 23.81 Å; chains: 1; bounding box: 53×26×71 Å